Protein AF-A0A835VIY3-F1 (afdb_monomer)

Organism: Vanilla planifolia (NCBI:txid512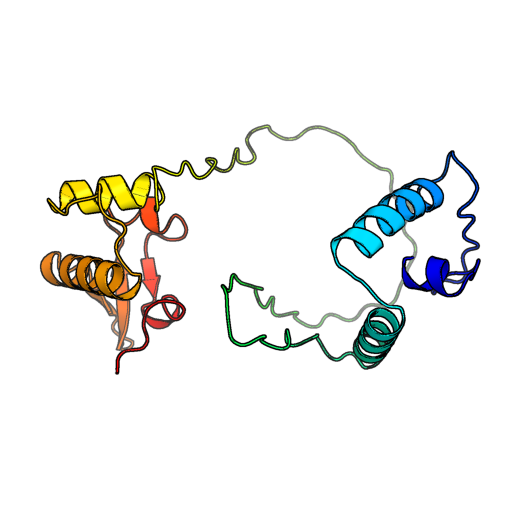39)

Solvent-accessible surface area (backbone atoms only — not comparable to full-atom values): 12562 Å² total; per-residue (Å²): 106,75,68,33,65,77,68,72,49,47,58,55,96,90,66,52,78,51,58,64,80,42,83,93,40,71,48,20,56,49,50,61,51,45,54,56,51,32,65,75,71,66,64,46,72,69,58,53,53,52,52,51,56,37,56,76,67,70,49,76,80,69,76,78,74,65,98,69,86,88,89,82,88,84,81,89,77,88,81,78,91,75,92,79,85,91,78,93,75,96,74,82,88,78,90,72,92,78,77,89,85,81,72,80,70,80,72,86,55,68,55,90,86,41,43,45,45,52,45,54,42,38,50,75,70,73,44,80,77,88,56,84,75,54,71,70,60,54,47,53,54,54,48,52,50,40,58,76,68,60,29,66,44,77,44,99,82,77,46,51,29,38,49,48,49,91,62,47,38,65,60,65,74,75,59,67,64,40,50,50,80,74,42,51,93,78,52,77,84,128

Mean predicted aligned error: 20.1 Å

pLDDT: mean 70.42, std 21.56, range [26.06, 94.12]

InterPro domains:
  IPR003121 SWIB/MDM2 domain [PF02201] (116-182)
  IPR036885 SWIB/MDM2 domain superfamily [G3DSA:1.10.245.10] (99-185)
  IPR036885 SWIB/MDM2 domain superfamily [SSF47592] (104-180)
  IPR045894 At5g08430-like [PTHR46851] (2-176)

Radius of gyration: 24.85 Å; Cα contacts (8 Å, |Δi|>4): 118; chains: 1; bounding box: 60×50×60 Å

Sequence (190 aa):
MAKLIEENADVDSDGDVVDFNDTDTFEFLFKDYWIIVKEKEGLSLAILQSADALLKRGEKFKVLSDPDEHSEDQQEFEETDDECSPKDFKRKYNYTKMAEEKSKSKKRTYIGWASKELIDFLSSLGKDTHVPLAQPDVYEIVKEYIQSKNLLHHDKKKKKHVFCDANLLPIFRRKKRLTFSRCTVCWRNT

Secondary structure (DSSP, 8-state):
-HHHHHTT--B-SSS-B--TT-TTSHHHHHHHHHHHHHHHHT--HHHHHHHHHHHHTT--------SSS-----PPP-PPP-------------------------PPPEETTEEHHHHHHHHHTT---SSPPPHHHHHHHHHHHHHHTT-EEE-TTS-EEEE--TTTHHHH-S-SEEETTT-TTT----

Structure (mmCIF, N/CA/C/O backbone):
data_AF-A0A835VIY3-F1
#
_entry.id   AF-A0A835VIY3-F1
#
loop_
_atom_site.group_PDB
_atom_site.id
_atom_site.type_symbol
_atom_site.label_atom_id
_atom_site.label_alt_id
_atom_site.label_comp_id
_atom_site.label_asym_id
_atom_site.label_entity_id
_atom_site.label_seq_id
_atom_site.pdbx_PDB_ins_code
_atom_site.Cartn_x
_atom_site.Cartn_y
_atom_site.Cartn_z
_atom_site.occupancy
_atom_site.B_iso_or_equiv
_atom_site.auth_seq_id
_atom_site.auth_comp_id
_atom_site.auth_asym_id
_atom_site.auth_atom_id
_atom_site.pdbx_PDB_model_num
ATOM 1 N N . MET A 1 1 ? 23.343 -5.093 -10.206 1.00 85.56 1 MET A N 1
ATOM 2 C CA . MET A 1 1 ? 22.722 -5.245 -11.541 1.00 85.56 1 MET A CA 1
ATOM 3 C C . MET A 1 1 ? 22.341 -3.920 -12.201 1.00 85.56 1 MET A C 1
ATOM 5 O O . MET A 1 1 ? 23.019 -3.559 -13.145 1.00 85.56 1 MET A O 1
ATOM 9 N N . ALA A 1 2 ? 21.349 -3.148 -11.728 1.00 89.69 2 ALA A N 1
ATOM 10 C CA . ALA A 1 2 ? 20.917 -1.911 -12.421 1.00 89.69 2 ALA A CA 1
ATOM 11 C C . ALA A 1 2 ? 22.057 -0.906 -12.681 1.00 89.69 2 ALA A C 1
ATOM 13 O O . ALA A 1 2 ? 22.225 -0.426 -13.795 1.00 89.69 2 ALA A O 1
ATOM 14 N N . LYS A 1 3 ? 22.900 -0.664 -11.672 1.00 88.94 3 LYS A N 1
ATOM 15 C CA . LYS A 1 3 ? 24.097 0.173 -11.809 1.00 88.94 3 LYS A CA 1
ATOM 16 C C . LYS A 1 3 ? 25.089 -0.356 -12.861 1.00 88.94 3 LYS A C 1
ATOM 18 O O . LYS A 1 3 ? 25.635 0.437 -13.611 1.00 88.94 3 LYS A O 1
ATOM 23 N N . LEU A 1 4 ? 25.269 -1.678 -12.945 1.00 89.69 4 LEU A N 1
ATOM 24 C CA . LEU A 1 4 ? 26.168 -2.319 -13.915 1.00 89.69 4 LEU A CA 1
ATOM 25 C C . LEU A 1 4 ? 25.684 -2.094 -15.351 1.00 89.69 4 LEU A C 1
ATOM 27 O O . LEU A 1 4 ? 26.484 -1.779 -16.222 1.00 89.69 4 LEU A O 1
ATOM 31 N N . ILE A 1 5 ? 24.369 -2.175 -15.578 1.00 89.44 5 ILE A N 1
ATOM 32 C CA . ILE A 1 5 ? 23.765 -1.903 -16.890 1.00 89.44 5 ILE A CA 1
ATOM 33 C C . ILE A 1 5 ? 24.014 -0.454 -17.312 1.00 89.44 5 ILE A C 1
ATOM 35 O O . ILE A 1 5 ? 24.381 -0.203 -18.456 1.00 89.44 5 ILE A O 1
ATOM 39 N N . GLU A 1 6 ? 23.822 0.495 -16.396 1.00 87.25 6 GLU A N 1
ATOM 40 C CA . GLU A 1 6 ? 23.990 1.924 -16.683 1.00 87.25 6 GLU A CA 1
ATOM 41 C C . GLU A 1 6 ? 25.452 2.348 -16.861 1.00 87.25 6 GLU A C 1
ATOM 43 O O . GLU A 1 6 ? 25.733 3.277 -17.611 1.00 87.25 6 GLU A O 1
ATOM 48 N N . GLU A 1 7 ? 26.378 1.684 -16.167 1.00 87.19 7 GLU A N 1
ATOM 49 C CA . GLU A 1 7 ? 27.821 1.931 -16.272 1.00 87.19 7 GLU A CA 1
ATOM 50 C C . GLU A 1 7 ? 28.491 1.063 -17.350 1.00 87.19 7 GLU A C 1
ATOM 52 O O . GLU A 1 7 ? 29.704 1.147 -17.528 1.00 87.19 7 GLU A O 1
ATOM 57 N N . ASN A 1 8 ? 27.713 0.245 -18.075 1.00 85.44 8 ASN A N 1
ATOM 58 C CA . ASN A 1 8 ? 28.200 -0.729 -19.054 1.00 85.44 8 ASN A CA 1
ATOM 59 C C . ASN A 1 8 ? 29.309 -1.642 -18.493 1.00 85.44 8 ASN A C 1
ATOM 61 O O . ASN A 1 8 ? 30.244 -2.001 -19.207 1.00 85.44 8 ASN A O 1
ATOM 65 N N . ALA A 1 9 ? 29.195 -2.006 -17.214 1.00 87.06 9 ALA A N 1
ATOM 66 C CA . ALA A 1 9 ? 30.123 -2.885 -16.520 1.00 87.06 9 ALA A CA 1
ATOM 67 C C . ALA A 1 9 ? 29.687 -4.351 -16.645 1.00 87.06 9 ALA A C 1
ATOM 69 O O . ALA A 1 9 ? 28.501 -4.672 -16.553 1.00 87.06 9 ALA A O 1
ATOM 70 N N . ASP A 1 10 ? 30.666 -5.230 -16.816 1.00 87.38 10 ASP A N 1
ATOM 71 C CA . ASP A 1 10 ? 30.527 -6.671 -17.033 1.00 87.38 10 ASP A CA 1
ATOM 72 C C . ASP A 1 10 ? 31.005 -7.504 -15.835 1.00 87.38 10 ASP A C 1
ATOM 74 O O . ASP A 1 10 ? 31.035 -8.725 -15.913 1.00 87.38 10 ASP A O 1
ATOM 78 N N . VAL A 1 11 ? 31.366 -6.866 -14.718 1.00 88.00 11 VAL A N 1
ATOM 79 C CA . VAL A 1 11 ? 31.797 -7.538 -13.484 1.00 88.00 11 VAL A CA 1
ATOM 80 C C . VAL A 1 11 ? 31.023 -6.978 -12.299 1.00 88.00 11 VAL A C 1
ATOM 82 O O . VAL A 1 11 ? 30.904 -5.759 -12.147 1.00 88.00 11 VAL A O 1
ATOM 85 N N . ASP A 1 12 ? 30.481 -7.859 -11.463 1.00 85.38 12 ASP A N 1
ATOM 86 C CA . ASP A 1 12 ? 29.709 -7.467 -10.289 1.00 85.38 12 ASP A CA 1
ATOM 87 C C . ASP A 1 12 ? 30.571 -7.195 -9.036 1.00 85.38 12 ASP A C 1
ATOM 89 O O . ASP A 1 12 ? 31.790 -7.044 -9.096 1.00 85.38 12 ASP A O 1
ATOM 93 N N . SER A 1 13 ? 29.917 -7.030 -7.879 1.00 84.12 13 SER A N 1
ATOM 94 C CA . SER A 1 13 ? 30.608 -6.740 -6.611 1.00 84.12 13 SER A CA 1
ATOM 95 C C . SER A 1 13 ? 31.300 -7.958 -5.996 1.00 84.12 13 SER A C 1
ATOM 97 O O . SER A 1 13 ? 32.199 -7.771 -5.177 1.00 84.12 13 SER A O 1
ATOM 99 N N . ASP A 1 14 ? 30.895 -9.165 -6.391 1.00 84.81 14 ASP A N 1
ATOM 100 C CA . ASP A 1 14 ? 31.466 -10.431 -5.931 1.00 84.81 14 ASP A CA 1
ATOM 101 C C . ASP A 1 14 ? 32.616 -10.894 -6.851 1.00 84.81 14 ASP A C 1
ATOM 103 O O . ASP A 1 14 ? 33.419 -11.749 -6.473 1.00 84.81 14 ASP A O 1
ATOM 107 N N . GLY A 1 15 ? 32.771 -10.241 -8.010 1.00 83.25 15 GLY A N 1
ATOM 108 C CA . GLY A 1 15 ? 33.823 -10.491 -8.994 1.00 83.25 15 GLY A CA 1
ATOM 109 C C . GLY A 1 15 ? 33.391 -11.433 -10.117 1.00 83.25 15 GLY A C 1
ATOM 110 O O . GLY A 1 15 ? 34.236 -11.835 -10.921 1.00 83.25 15 GLY A O 1
ATOM 111 N N . ASP A 1 16 ? 32.104 -11.771 -10.181 1.00 85.69 16 ASP A N 1
ATOM 112 C CA . ASP A 1 16 ? 31.545 -12.631 -11.212 1.00 85.69 16 ASP A CA 1
ATOM 113 C C . ASP A 1 16 ? 31.305 -11.835 -12.502 1.00 85.69 16 ASP A C 1
ATOM 115 O O . ASP A 1 16 ? 30.880 -10.674 -12.487 1.00 85.69 16 ASP A O 1
ATOM 119 N N . VAL A 1 17 ? 31.614 -12.467 -13.641 1.00 88.12 17 VAL A N 1
ATOM 120 C CA . VAL A 1 17 ? 31.401 -11.880 -14.969 1.00 88.12 17 VAL A CA 1
ATOM 121 C C . VAL A 1 17 ? 29.933 -12.022 -15.345 1.00 88.12 17 VAL A C 1
ATOM 123 O O . VAL A 1 17 ? 29.374 -13.118 -15.348 1.00 88.12 17 VAL A O 1
ATOM 126 N N . VAL A 1 18 ? 29.330 -10.899 -15.698 1.00 88.69 18 VAL A N 1
ATOM 127 C CA . VAL A 1 18 ? 27.914 -10.734 -15.983 1.00 88.69 18 VAL A CA 1
ATOM 128 C C . VAL A 1 18 ? 27.742 -10.405 -17.465 1.00 88.69 18 VAL A C 1
ATOM 130 O O . VAL A 1 18 ? 28.191 -9.357 -17.929 1.00 88.69 18 VAL A O 1
ATOM 133 N N . ASP A 1 19 ? 27.053 -11.275 -18.209 1.00 88.88 19 ASP A N 1
ATOM 134 C CA . ASP A 1 19 ? 26.693 -11.028 -19.611 1.00 88.88 19 ASP A CA 1
ATOM 135 C C . ASP A 1 19 ? 25.205 -10.682 -19.748 1.00 88.88 19 ASP A C 1
ATOM 137 O O . ASP A 1 19 ? 24.319 -11.519 -19.601 1.00 88.88 19 ASP A O 1
ATOM 141 N N . PHE A 1 20 ? 24.926 -9.421 -20.076 1.00 89.44 20 PHE A N 1
ATOM 142 C CA . PHE A 1 20 ? 23.569 -8.923 -20.295 1.00 89.44 20 PHE A CA 1
ATOM 143 C C . PHE A 1 20 ? 23.034 -9.141 -21.723 1.00 89.44 20 PHE A C 1
ATOM 145 O O . PHE A 1 20 ? 21.973 -8.606 -22.061 1.00 89.44 20 PHE A O 1
ATOM 152 N N . ASN A 1 21 ? 23.774 -9.814 -22.602 1.00 88.62 21 ASN A N 1
ATOM 153 C CA . ASN A 1 21 ? 23.339 -10.127 -23.966 1.00 88.62 21 ASN A CA 1
ATOM 154 C C . ASN A 1 21 ? 23.012 -11.612 -24.161 1.00 88.62 21 ASN A C 1
ATOM 156 O O . ASN A 1 21 ? 22.452 -11.962 -25.200 1.00 88.62 21 ASN A O 1
ATOM 160 N N . ASP A 1 22 ? 23.328 -12.460 -23.183 1.00 91.31 22 ASP A N 1
ATOM 161 C CA . ASP A 1 22 ? 22.989 -13.878 -23.212 1.00 91.31 22 ASP A CA 1
ATOM 162 C C . ASP A 1 22 ? 21.515 -14.093 -22.843 1.00 91.31 22 ASP A C 1
ATOM 164 O O . ASP A 1 22 ? 21.098 -13.908 -21.699 1.00 91.31 22 ASP A O 1
ATOM 168 N N . THR A 1 23 ? 20.710 -14.474 -23.834 1.00 90.19 23 THR A N 1
ATOM 169 C CA . THR A 1 23 ? 19.253 -14.610 -23.709 1.00 90.19 23 THR A CA 1
ATOM 170 C C . THR A 1 23 ? 18.811 -15.726 -22.770 1.00 90.19 23 THR A C 1
ATOM 172 O O . THR A 1 23 ? 17.661 -15.714 -22.328 1.00 90.19 23 THR A O 1
ATOM 175 N N . ASP A 1 24 ? 19.697 -16.675 -22.468 1.00 88.31 24 ASP A N 1
ATOM 176 C CA . ASP A 1 24 ? 19.388 -17.809 -21.597 1.00 88.31 24 ASP A CA 1
ATOM 177 C C . ASP A 1 24 ? 19.688 -17.514 -20.114 1.00 88.31 24 ASP A C 1
ATOM 179 O O . ASP A 1 24 ? 19.407 -18.347 -19.245 1.00 88.31 24 ASP A O 1
ATOM 183 N N . THR A 1 25 ? 20.195 -16.316 -19.802 1.00 90.25 25 THR A N 1
ATOM 184 C CA . THR A 1 25 ? 20.650 -15.941 -18.457 1.00 90.25 25 THR A CA 1
ATOM 185 C C . THR A 1 25 ? 19.713 -14.930 -17.789 1.00 90.25 25 THR A C 1
ATOM 187 O O . THR A 1 25 ? 18.955 -14.185 -18.421 1.00 90.25 25 THR A O 1
ATOM 190 N N . PHE A 1 26 ? 19.728 -14.908 -16.456 1.00 89.69 26 PHE A N 1
ATOM 191 C CA . PHE A 1 26 ? 18.863 -14.043 -15.649 1.00 89.69 26 PHE A CA 1
ATOM 192 C C . PHE A 1 26 ? 19.158 -12.549 -15.873 1.00 89.69 26 PHE A C 1
ATOM 194 O O . PHE A 1 26 ? 18.276 -11.699 -15.790 1.00 89.69 26 PHE A O 1
ATOM 201 N N . GLU A 1 27 ? 20.403 -12.246 -16.194 1.00 91.94 27 GLU A N 1
ATOM 202 C CA . GLU A 1 27 ? 20.999 -10.955 -16.481 1.00 91.94 27 GLU A CA 1
ATOM 203 C C . GLU A 1 27 ? 20.272 -10.269 -17.637 1.00 91.94 27 GLU A C 1
ATOM 205 O O . GLU A 1 27 ? 19.869 -9.109 -17.518 1.00 91.94 27 GLU A O 1
ATOM 210 N N . PHE A 1 28 ? 20.031 -11.003 -18.725 1.00 91.81 28 PHE A N 1
ATOM 211 C CA . PHE A 1 28 ? 19.286 -10.511 -19.879 1.00 91.81 28 PHE A CA 1
ATOM 212 C C . PHE A 1 28 ? 17.838 -10.167 -19.513 1.00 91.81 28 PHE A C 1
ATOM 214 O O . PHE A 1 28 ? 17.377 -9.059 -19.793 1.00 91.81 28 PHE A O 1
ATOM 221 N N . LEU A 1 29 ? 17.146 -11.052 -18.784 1.00 92.31 29 LEU A N 1
ATOM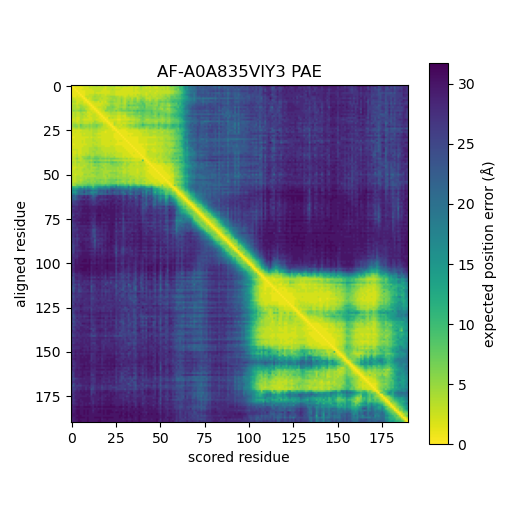 222 C CA . LEU A 1 29 ? 15.788 -10.781 -18.291 1.00 92.31 29 LEU A CA 1
ATOM 223 C C . LEU A 1 29 ? 15.748 -9.554 -17.373 1.00 92.31 29 LEU A C 1
ATOM 225 O O . LEU A 1 29 ? 14.825 -8.739 -17.444 1.00 92.31 29 LEU A O 1
ATOM 229 N N . PHE A 1 30 ? 16.754 -9.407 -16.509 1.00 94.06 30 PHE A N 1
ATOM 230 C CA . PHE A 1 30 ? 16.875 -8.252 -15.633 1.00 94.06 30 PHE A CA 1
ATOM 231 C C . PHE A 1 30 ? 17.088 -6.964 -16.436 1.00 94.06 30 PHE A C 1
ATOM 233 O O . PHE A 1 30 ? 16.492 -5.942 -16.096 1.00 94.06 30 PHE A O 1
ATOM 240 N N . LYS A 1 31 ? 17.891 -6.995 -17.506 1.00 92.62 31 LYS A N 1
ATOM 241 C CA . LYS A 1 31 ? 18.114 -5.844 -18.391 1.00 92.62 31 LYS A CA 1
ATOM 242 C C . LYS A 1 31 ? 16.840 -5.405 -19.105 1.00 92.62 31 LYS A C 1
ATOM 244 O O . LYS A 1 31 ? 16.523 -4.217 -19.058 1.00 92.62 31 LYS A O 1
ATOM 249 N N . ASP A 1 32 ? 16.087 -6.336 -19.682 1.00 92.00 32 ASP A N 1
ATOM 250 C CA . ASP A 1 32 ? 14.809 -6.027 -20.337 1.00 92.00 32 ASP A CA 1
ATOM 251 C C . ASP A 1 32 ? 13.802 -5.421 -19.350 1.00 92.00 32 ASP A C 1
ATOM 253 O O . ASP A 1 32 ? 13.165 -4.403 -19.630 1.00 92.00 32 ASP A O 1
ATOM 257 N N . TYR A 1 33 ? 13.705 -5.998 -18.149 1.00 94.12 33 TYR A N 1
ATOM 258 C CA . TYR A 1 33 ? 12.857 -5.461 -17.086 1.00 94.12 33 TYR A CA 1
ATOM 259 C C . TYR A 1 33 ? 13.308 -4.066 -16.626 1.00 94.12 33 TYR A C 1
ATOM 261 O O . TYR A 1 33 ? 12.481 -3.171 -16.435 1.00 94.12 33 TYR A O 1
ATOM 269 N N . TRP A 1 34 ? 14.617 -3.865 -16.459 1.00 93.38 34 TRP A N 1
ATOM 270 C CA . TRP A 1 34 ? 15.193 -2.605 -15.999 1.00 93.38 34 TRP A CA 1
ATOM 271 C C . TRP A 1 34 ? 14.880 -1.447 -16.949 1.00 93.38 34 TRP A C 1
ATOM 273 O O . TRP A 1 34 ? 14.516 -0.375 -16.471 1.00 93.38 34 TRP A O 1
ATOM 283 N N . ILE A 1 35 ? 14.940 -1.660 -18.268 1.00 90.75 35 ILE A N 1
ATOM 284 C CA . ILE A 1 35 ? 14.604 -0.633 -19.271 1.00 90.75 35 ILE A CA 1
ATOM 285 C C . ILE A 1 35 ? 13.173 -0.115 -19.062 1.00 90.75 35 ILE A C 1
ATOM 287 O O . ILE A 1 35 ? 12.956 1.096 -19.003 1.00 90.75 35 ILE A O 1
ATOM 291 N N . ILE A 1 36 ? 12.216 -1.028 -18.869 1.00 92.19 36 ILE A N 1
ATOM 292 C CA . ILE A 1 36 ? 10.799 -0.693 -18.667 1.00 92.19 36 ILE A CA 1
ATOM 293 C C . ILE A 1 36 ? 10.605 0.102 -17.372 1.00 92.19 36 ILE A C 1
ATOM 295 O O . ILE A 1 36 ? 9.919 1.124 -17.354 1.00 92.19 36 ILE A O 1
ATOM 299 N N . VAL A 1 37 ? 11.199 -0.362 -16.269 1.00 92.06 37 VAL A N 1
ATOM 300 C CA . VAL A 1 37 ? 11.071 0.308 -14.966 1.00 92.06 37 VAL A CA 1
ATOM 301 C C . VAL A 1 37 ? 11.738 1.677 -14.983 1.00 92.06 37 VAL A C 1
ATOM 303 O O . VAL A 1 37 ? 11.176 2.637 -14.462 1.00 92.06 37 VAL A O 1
ATOM 306 N N . LYS A 1 38 ? 12.915 1.783 -15.601 1.00 90.56 38 LYS A N 1
ATOM 307 C CA . LYS A 1 38 ? 13.663 3.033 -15.703 1.00 90.56 38 LYS A CA 1
ATOM 308 C C . LYS A 1 38 ? 12.863 4.105 -16.433 1.00 90.56 38 LYS A C 1
ATOM 310 O O . LYS A 1 38 ? 12.799 5.232 -15.948 1.00 90.56 38 LYS A O 1
ATOM 315 N N . GLU A 1 39 ? 12.251 3.753 -17.563 1.00 89.62 39 GLU A N 1
ATOM 316 C CA . GLU A 1 39 ? 11.402 4.669 -18.327 1.00 89.62 39 GLU A CA 1
ATOM 317 C C . GLU A 1 39 ? 10.154 5.063 -17.531 1.00 89.62 39 GLU A C 1
ATOM 319 O O . GLU A 1 39 ? 9.846 6.247 -17.404 1.00 89.62 39 GLU A O 1
ATOM 324 N N . LYS A 1 40 ? 9.467 4.080 -16.941 1.00 91.94 40 LYS A N 1
ATOM 325 C CA . LYS A 1 40 ? 8.211 4.302 -16.220 1.00 91.94 40 LYS A CA 1
ATOM 326 C C . LYS A 1 40 ? 8.375 5.182 -14.979 1.00 91.94 40 LYS A C 1
ATOM 328 O O . LYS A 1 40 ? 7.539 6.044 -14.730 1.00 91.94 40 LYS A O 1
ATOM 333 N N . GLU A 1 41 ? 9.418 4.938 -14.195 1.00 88.69 41 GLU A N 1
ATOM 334 C CA . GLU A 1 41 ? 9.643 5.609 -12.910 1.00 88.69 41 GLU A CA 1
ATOM 335 C C . GLU A 1 41 ? 10.596 6.815 -13.043 1.00 88.69 41 GLU A C 1
ATOM 337 O O . GLU A 1 41 ? 10.929 7.460 -12.051 1.00 88.69 41 GLU A O 1
ATOM 342 N N . GLY A 1 42 ? 11.064 7.131 -14.259 1.00 87.69 42 GLY A N 1
ATOM 343 C CA . GLY A 1 42 ? 11.958 8.264 -14.511 1.00 87.69 42 GLY A CA 1
ATOM 344 C C . GLY A 1 42 ? 13.306 8.153 -13.791 1.00 87.69 42 GLY A C 1
ATOM 345 O O . GLY A 1 42 ? 13.864 9.159 -13.344 1.00 87.69 42 GLY A O 1
ATOM 346 N N . LEU A 1 43 ? 13.836 6.934 -13.641 1.00 87.81 43 LEU A N 1
ATOM 347 C CA . LEU A 1 43 ? 15.071 6.702 -12.892 1.00 87.81 43 LEU A CA 1
ATOM 348 C C . LEU A 1 43 ? 16.276 7.238 -13.671 1.00 87.81 43 LEU A C 1
ATOM 350 O O . LEU A 1 43 ? 16.546 6.837 -14.804 1.00 87.81 43 LEU A O 1
ATOM 354 N N . SER A 1 44 ? 17.034 8.132 -13.036 1.00 87.06 44 SER A N 1
ATOM 355 C CA . SER A 1 44 ? 18.272 8.684 -13.591 1.00 87.06 44 SER A CA 1
ATOM 356 C C . SER A 1 44 ? 19.509 8.049 -12.956 1.00 87.06 44 SER A C 1
ATOM 358 O O . SER A 1 44 ? 19.484 7.597 -11.808 1.00 87.06 44 SER A O 1
ATOM 360 N N . LEU A 1 45 ? 20.628 8.075 -13.686 1.00 84.19 45 LEU A N 1
ATOM 361 C CA . LEU A 1 45 ? 21.927 7.612 -13.188 1.00 84.19 45 LEU A CA 1
ATOM 362 C C . LEU A 1 45 ? 22.318 8.304 -11.867 1.00 84.19 45 LEU A C 1
ATOM 364 O O . LEU A 1 45 ? 22.864 7.664 -10.974 1.00 84.19 45 LEU A O 1
ATOM 368 N N . ALA A 1 46 ? 21.977 9.586 -11.702 1.00 85.44 46 ALA A N 1
ATOM 369 C CA . ALA A 1 46 ? 22.256 10.340 -10.479 1.00 85.44 46 ALA A CA 1
ATOM 370 C C . ALA A 1 46 ? 21.531 9.763 -9.246 1.00 85.44 46 ALA A C 1
ATOM 372 O O . ALA A 1 46 ? 22.097 9.696 -8.151 1.00 85.44 46 ALA A O 1
ATOM 373 N N . ILE A 1 47 ? 20.291 9.295 -9.422 1.00 86.81 47 ILE A N 1
ATOM 374 C CA . ILE A 1 47 ? 19.520 8.641 -8.355 1.00 86.81 47 ILE A CA 1
ATOM 375 C C . ILE A 1 47 ? 20.172 7.304 -7.983 1.00 86.81 47 ILE A C 1
ATOM 377 O O . ILE A 1 47 ? 20.345 7.007 -6.804 1.00 86.81 47 ILE A O 1
ATOM 381 N N . LEU A 1 48 ? 20.621 6.529 -8.972 1.00 86.94 48 LEU A N 1
ATOM 382 C CA . LEU A 1 48 ? 21.323 5.270 -8.716 1.00 86.94 48 LEU A CA 1
ATOM 383 C C . LEU A 1 48 ? 22.657 5.473 -7.993 1.00 86.94 48 LEU A C 1
ATOM 385 O O . LEU A 1 48 ? 22.959 4.751 -7.046 1.00 86.94 48 LEU A O 1
ATOM 389 N N . GLN A 1 49 ? 23.445 6.464 -8.411 1.00 86.69 49 GLN A N 1
ATOM 390 C CA . GLN A 1 49 ? 24.735 6.775 -7.795 1.00 86.69 49 GLN A CA 1
ATOM 391 C C . GLN A 1 49 ? 24.577 7.262 -6.352 1.00 86.69 49 GLN A C 1
ATOM 393 O O . GLN A 1 49 ? 25.344 6.852 -5.480 1.00 86.69 49 GLN A O 1
ATOM 398 N N . SER A 1 50 ? 23.572 8.101 -6.079 1.00 86.00 50 SER A N 1
ATOM 399 C CA . SER A 1 50 ? 23.284 8.547 -4.712 1.00 86.00 50 SER A CA 1
ATOM 400 C C . SER A 1 50 ? 22.833 7.388 -3.817 1.00 86.00 50 SER A C 1
ATOM 402 O O . SER A 1 50 ? 23.354 7.245 -2.711 1.00 86.00 50 SER A O 1
ATOM 404 N N . ALA A 1 51 ? 21.955 6.508 -4.304 1.00 86.56 51 ALA A N 1
ATOM 405 C CA . ALA A 1 51 ? 21.538 5.316 -3.570 1.00 86.56 51 ALA A CA 1
ATOM 406 C C . ALA A 1 51 ? 22.711 4.352 -3.291 1.00 86.56 51 ALA A C 1
ATOM 408 O O . ALA A 1 51 ? 22.864 3.897 -2.159 1.00 86.56 51 ALA A O 1
ATOM 409 N N . ASP A 1 52 ? 23.583 4.091 -4.274 1.00 84.69 52 ASP A N 1
ATOM 410 C CA . ASP A 1 52 ? 24.779 3.243 -4.107 1.00 84.69 52 ASP A CA 1
ATOM 411 C C . ASP A 1 52 ? 25.760 3.820 -3.074 1.00 84.69 52 ASP A C 1
ATOM 413 O O . ASP A 1 52 ? 26.298 3.094 -2.236 1.00 84.69 52 ASP A O 1
ATOM 417 N N . ALA A 1 53 ? 25.960 5.142 -3.086 1.00 87.00 53 ALA A N 1
ATOM 418 C CA . ALA A 1 53 ? 26.806 5.824 -2.111 1.00 87.00 53 ALA A CA 1
ATOM 419 C C . ALA A 1 53 ? 26.254 5.722 -0.677 1.00 87.00 53 ALA A C 1
ATOM 421 O O . ALA A 1 53 ? 27.036 5.587 0.268 1.00 87.00 53 ALA A O 1
ATOM 422 N N . LEU A 1 54 ? 24.928 5.762 -0.509 1.00 85.50 54 LEU A N 1
ATOM 423 C CA . LEU A 1 54 ? 24.271 5.568 0.788 1.00 85.50 54 LEU A CA 1
ATOM 424 C C . LEU A 1 54 ? 24.387 4.117 1.269 1.00 85.50 54 LEU A C 1
ATOM 426 O O . LEU A 1 54 ? 24.747 3.885 2.424 1.00 85.50 54 LEU A O 1
ATOM 430 N N . LEU A 1 55 ? 24.173 3.144 0.377 1.00 81.81 55 LEU A N 1
ATOM 431 C CA . LEU A 1 55 ? 24.317 1.720 0.692 1.00 81.81 55 LEU A CA 1
ATOM 432 C C . LEU A 1 55 ? 25.738 1.382 1.159 1.00 81.81 55 LEU A C 1
ATOM 434 O O . LEU A 1 55 ? 25.911 0.734 2.189 1.00 81.81 55 LEU A O 1
ATOM 438 N N . LYS A 1 56 ? 26.761 1.892 0.465 1.00 83.31 56 LYS A N 1
ATOM 439 C CA . LYS A 1 56 ? 28.173 1.700 0.845 1.00 83.31 56 LYS A CA 1
ATOM 440 C C . LYS A 1 56 ? 28.539 2.328 2.186 1.00 83.31 56 LYS A C 1
ATOM 442 O O . LYS A 1 56 ? 29.480 1.881 2.833 1.00 83.31 56 LYS A O 1
ATOM 447 N N . ARG A 1 57 ? 27.808 3.358 2.613 1.00 80.62 57 ARG A N 1
ATOM 448 C CA . ARG A 1 57 ? 28.012 4.025 3.904 1.00 80.62 57 ARG A CA 1
ATOM 449 C C . ARG A 1 57 ? 27.406 3.244 5.076 1.00 80.62 57 ARG A C 1
ATOM 451 O O . ARG A 1 57 ? 27.627 3.619 6.222 1.00 80.62 57 ARG A O 1
ATOM 458 N N . GLY A 1 58 ? 26.641 2.181 4.809 1.00 70.12 58 GLY A N 1
ATOM 459 C CA . GLY A 1 58 ? 25.896 1.453 5.838 1.00 70.12 58 GLY A CA 1
ATOM 460 C C . GLY A 1 58 ? 24.744 2.269 6.433 1.00 70.12 58 GLY A C 1
ATOM 461 O O . GLY A 1 58 ? 24.152 1.877 7.440 1.00 70.12 58 GLY A O 1
ATOM 462 N N . GLU A 1 59 ? 24.403 3.407 5.822 1.00 64.75 59 GLU A N 1
ATOM 463 C CA . GLU A 1 59 ? 23.234 4.179 6.210 1.00 64.75 59 GLU A CA 1
ATOM 464 C C . GLU A 1 59 ? 21.999 3.455 5.678 1.00 64.75 59 GLU A C 1
ATOM 466 O O . GLU A 1 59 ? 21.739 3.412 4.476 1.00 64.75 59 GLU A O 1
ATOM 471 N N . LYS A 1 60 ? 21.207 2.876 6.588 1.00 64.69 60 LYS A N 1
ATOM 472 C CA . LYS A 1 60 ? 19.845 2.453 6.254 1.00 64.69 60 LYS A CA 1
ATOM 473 C C . LYS A 1 60 ? 19.134 3.687 5.711 1.00 64.69 60 LYS A C 1
ATOM 475 O O . LYS A 1 60 ? 19.015 4.674 6.438 1.00 64.69 60 LYS A O 1
ATOM 480 N N . PHE A 1 61 ? 18.697 3.633 4.452 1.00 51.22 61 PHE A N 1
ATOM 481 C CA . PHE A 1 61 ? 17.929 4.698 3.816 1.00 51.22 61 PHE A CA 1
ATOM 482 C C . PHE A 1 61 ? 16.710 4.980 4.703 1.00 51.22 61 PHE A C 1
ATOM 484 O O . PHE A 1 61 ? 15.716 4.255 4.673 1.00 51.22 61 PHE A O 1
ATOM 491 N N . LYS A 1 62 ? 16.795 6.007 5.558 1.00 54.72 62 LYS A N 1
ATOM 492 C CA . LYS A 1 62 ? 15.605 6.633 6.117 1.00 54.72 62 LYS A CA 1
ATOM 493 C C . LYS A 1 62 ? 14.947 7.224 4.896 1.00 54.72 62 LYS A C 1
ATOM 495 O O . LYS A 1 62 ? 15.452 8.220 4.392 1.00 54.72 62 LYS A O 1
ATOM 500 N N . VAL A 1 63 ? 13.927 6.531 4.389 1.00 46.66 63 VAL A N 1
ATOM 501 C CA . VAL A 1 63 ? 13.024 7.012 3.345 1.00 46.66 63 VAL A CA 1
ATOM 502 C C . VAL A 1 63 ? 12.904 8.515 3.535 1.00 46.66 63 VAL A C 1
ATOM 504 O O . VAL A 1 63 ? 12.384 8.963 4.559 1.00 46.66 63 VAL A O 1
ATOM 507 N N . LEU A 1 64 ? 13.523 9.277 2.631 1.00 42.72 64 LEU A N 1
ATOM 508 C CA . LEU A 1 64 ? 13.331 10.712 2.566 1.00 42.72 64 LEU A CA 1
ATOM 509 C C . LEU A 1 64 ? 11.835 10.863 2.336 1.00 42.72 64 LEU A C 1
ATOM 511 O O . LEU A 1 64 ? 11.338 10.520 1.268 1.00 42.72 64 LEU A O 1
ATOM 515 N N . SER A 1 65 ? 11.122 11.232 3.398 1.00 40.41 65 SER A N 1
ATOM 516 C CA . SER A 1 65 ? 9.720 11.593 3.328 1.00 40.41 65 SER A CA 1
ATOM 517 C C . SER A 1 65 ? 9.601 12.717 2.313 1.00 40.41 65 SER A C 1
ATOM 519 O O . SER A 1 65 ? 9.959 13.857 2.606 1.00 40.41 65 SER A O 1
ATOM 521 N N . ASP A 1 66 ? 9.100 12.384 1.132 1.00 35.47 66 ASP A N 1
ATOM 522 C CA . ASP A 1 66 ? 8.273 13.324 0.396 1.00 35.47 66 ASP A CA 1
ATOM 523 C C . ASP A 1 66 ? 7.099 13.674 1.330 1.00 35.47 66 ASP A C 1
ATOM 525 O O . ASP A 1 66 ? 6.557 12.766 1.980 1.00 35.47 66 ASP A O 1
ATOM 529 N N . PRO A 1 67 ? 6.750 14.955 1.533 1.00 48.66 67 PRO A N 1
ATOM 530 C CA . PRO A 1 67 ? 5.639 15.317 2.389 1.00 48.66 67 PRO A CA 1
ATOM 531 C C . PRO A 1 67 ? 4.323 15.095 1.639 1.00 48.66 67 PRO A C 1
ATOM 533 O O . PRO A 1 67 ? 3.611 16.054 1.393 1.00 48.66 67 PRO A O 1
ATOM 536 N N . ASP A 1 68 ? 4.020 13.850 1.269 1.00 44.53 68 ASP A N 1
ATOM 537 C CA . ASP A 1 68 ? 2.658 13.319 1.213 1.00 44.53 68 ASP A CA 1
ATOM 538 C C . ASP A 1 68 ? 2.644 11.826 0.834 1.00 44.53 68 ASP A C 1
ATOM 540 O O . ASP A 1 68 ? 3.501 11.341 0.105 1.00 44.53 68 ASP A O 1
ATOM 544 N N . GLU A 1 69 ? 1.625 11.121 1.331 1.00 42.69 69 GLU A N 1
ATOM 545 C CA . GLU A 1 69 ? 1.193 9.763 0.941 1.00 42.69 69 GLU A CA 1
ATOM 546 C C . GLU A 1 69 ? 1.917 8.535 1.567 1.00 42.69 69 GLU A C 1
ATOM 548 O O . GLU A 1 69 ? 2.834 7.915 1.038 1.00 42.69 69 GLU A O 1
ATOM 553 N N . HIS A 1 70 ? 1.328 8.110 2.694 1.00 32.69 70 HIS A N 1
ATOM 554 C CA . HIS A 1 70 ? 1.024 6.725 3.095 1.00 32.69 70 HIS A CA 1
ATOM 555 C C . HIS A 1 70 ? 2.160 5.736 3.464 1.00 32.69 70 HIS A C 1
ATOM 557 O O . HIS A 1 70 ? 2.799 5.083 2.646 1.00 32.69 70 HIS A O 1
ATOM 563 N N . SER A 1 71 ? 2.289 5.494 4.773 1.00 37.00 71 SER A N 1
ATOM 564 C CA . SER A 1 71 ? 3.199 4.529 5.405 1.00 37.00 71 SER A CA 1
ATOM 565 C C . SER A 1 71 ? 2.575 3.137 5.609 1.00 37.00 71 SER A C 1
ATOM 567 O O . SER A 1 71 ? 1.435 3.039 6.060 1.00 37.00 71 SER A O 1
ATOM 569 N N . GLU A 1 72 ? 3.351 2.064 5.384 1.00 38.44 72 GLU A N 1
ATOM 570 C CA . GLU A 1 72 ? 3.274 0.807 6.155 1.00 38.44 72 GLU A CA 1
ATOM 571 C C . GLU A 1 72 ? 4.678 0.173 6.352 1.00 38.44 72 GLU A C 1
ATOM 573 O O . GLU A 1 72 ? 5.312 -0.295 5.414 1.00 38.44 72 GLU A O 1
ATOM 578 N N . ASP A 1 73 ? 5.106 0.170 7.623 1.00 36.56 73 ASP A N 1
ATOM 579 C CA . ASP A 1 73 ? 5.812 -0.871 8.393 1.00 36.56 73 ASP A CA 1
ATOM 580 C C . ASP A 1 73 ? 7.065 -1.591 7.822 1.00 36.56 73 ASP A C 1
ATOM 582 O O . ASP A 1 73 ? 6.961 -2.552 7.062 1.00 36.56 73 ASP A O 1
ATOM 586 N N . GLN A 1 74 ? 8.243 -1.303 8.405 1.00 37.53 74 GLN A N 1
ATOM 587 C CA . GLN A 1 74 ? 9.329 -2.287 8.565 1.00 37.53 74 GLN A CA 1
ATOM 588 C C . GLN A 1 74 ? 9.567 -2.585 10.052 1.00 37.53 74 GLN A C 1
ATOM 590 O O . GLN A 1 74 ? 9.697 -1.687 10.883 1.00 37.53 74 GLN A O 1
ATOM 595 N N . GLN A 1 75 ? 9.563 -3.879 10.374 1.00 38.41 75 GLN A N 1
ATOM 596 C CA . GLN A 1 75 ? 9.803 -4.450 11.696 1.00 38.41 75 GLN A CA 1
ATOM 597 C C . GLN A 1 75 ? 11.304 -4.460 12.008 1.00 38.41 75 GLN A C 1
ATOM 599 O O . GLN A 1 75 ? 12.089 -5.000 11.235 1.00 38.41 75 GLN A O 1
ATOM 604 N N . GLU A 1 76 ? 11.677 -3.929 13.172 1.00 30.48 76 GLU A N 1
ATOM 605 C CA . GLU A 1 76 ? 12.924 -4.271 13.861 1.00 30.48 76 GLU A CA 1
ATOM 606 C C . GLU A 1 76 ? 12.870 -5.737 14.307 1.00 30.48 76 GLU A C 1
ATOM 608 O O . GLU A 1 76 ? 11.965 -6.149 15.040 1.00 30.48 76 GLU A O 1
ATOM 613 N N . PHE A 1 77 ? 13.848 -6.515 13.856 1.00 29.92 77 PHE A N 1
ATOM 614 C CA . PHE A 1 77 ? 14.256 -7.769 14.469 1.00 29.92 77 PHE A CA 1
ATOM 615 C C . PHE A 1 77 ? 15.542 -7.470 15.245 1.00 29.92 77 PHE A C 1
ATOM 617 O O . PHE A 1 77 ? 16.512 -6.989 14.662 1.00 29.92 77 PHE A O 1
ATOM 624 N N . GLU A 1 78 ? 15.504 -7.674 16.561 1.00 33.56 78 GLU A N 1
ATOM 625 C CA . GLU A 1 78 ? 16.680 -7.617 17.429 1.00 33.56 78 GLU A CA 1
ATOM 626 C C . GLU A 1 78 ? 17.559 -8.837 17.133 1.00 33.56 78 GLU A C 1
ATOM 628 O O . GLU A 1 78 ? 17.157 -9.981 17.351 1.00 33.56 78 GLU A O 1
ATOM 633 N N . GLU A 1 79 ? 18.751 -8.578 16.607 1.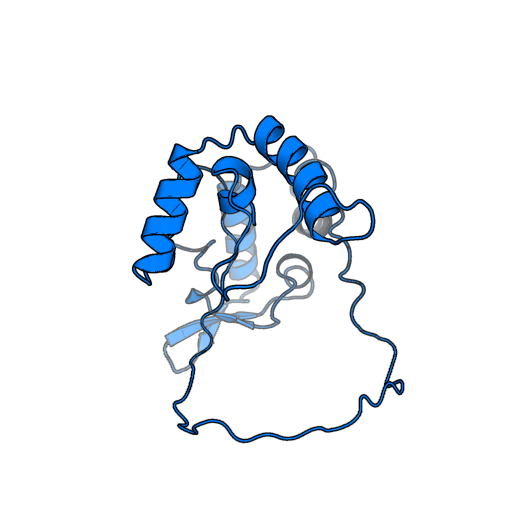00 32.53 79 GLU A N 1
ATOM 634 C CA . GLU A 1 79 ? 19.801 -9.561 16.372 1.00 32.53 79 GLU A CA 1
ATOM 635 C C . GLU A 1 79 ? 20.580 -9.730 17.683 1.00 32.53 79 GLU A C 1
ATOM 637 O O . GLU A 1 79 ? 21.103 -8.767 18.243 1.00 32.53 79 GLU A O 1
ATOM 642 N N . THR A 1 80 ? 20.565 -10.943 18.234 1.00 32.75 80 THR A N 1
ATOM 643 C CA . THR A 1 80 ? 21.415 -11.310 19.373 1.00 32.75 80 THR A CA 1
ATOM 644 C C 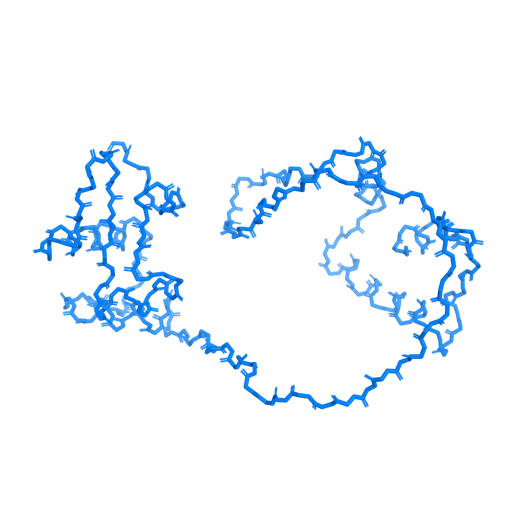. THR A 1 80 ? 22.716 -11.868 18.807 1.00 32.75 80 THR A C 1
ATOM 646 O O . THR A 1 80 ? 22.661 -12.763 17.966 1.00 32.75 80 THR A O 1
ATOM 649 N N . ASP A 1 81 ? 23.845 -11.319 19.261 1.00 40.09 81 ASP A N 1
ATOM 650 C CA . ASP A 1 81 ? 25.213 -11.744 18.941 1.00 40.09 81 ASP A CA 1
ATOM 651 C C . ASP A 1 81 ? 25.407 -13.259 19.104 1.00 40.09 81 ASP A C 1
ATOM 653 O O . ASP A 1 81 ? 25.175 -13.798 20.189 1.00 40.09 81 ASP A O 1
ATOM 657 N N . ASP A 1 82 ? 25.920 -13.913 18.061 1.00 31.17 82 ASP A N 1
ATOM 658 C CA . ASP A 1 82 ? 26.724 -15.129 18.202 1.00 31.17 82 ASP A CA 1
ATOM 659 C C . ASP A 1 82 ? 27.773 -15.175 17.076 1.00 31.17 82 ASP A C 1
ATOM 661 O O . ASP A 1 82 ? 27.454 -15.266 15.888 1.00 31.17 82 ASP A O 1
ATOM 665 N N . GLU A 1 83 ? 29.046 -15.054 17.455 1.00 34.47 83 GLU A N 1
ATOM 666 C CA . GLU A 1 83 ? 30.194 -15.275 16.576 1.00 34.47 83 GLU A CA 1
ATOM 667 C C . GLU A 1 83 ? 30.228 -16.736 16.099 1.00 34.47 83 GLU A C 1
ATOM 669 O O . GLU A 1 83 ? 30.310 -17.647 16.921 1.00 34.47 83 GLU A O 1
ATOM 674 N N . CYS A 1 84 ? 30.376 -16.986 14.793 1.00 26.06 84 CYS A N 1
ATOM 675 C CA . CYS A 1 84 ? 31.317 -18.027 14.363 1.00 26.06 84 CYS A CA 1
ATOM 676 C C . CYS A 1 84 ? 31.738 -17.898 12.894 1.00 26.06 84 CYS A C 1
ATOM 678 O O . CYS A 1 84 ? 30.921 -17.810 11.982 1.00 26.06 84 CYS A O 1
ATOM 680 N N . SER A 1 85 ? 33.053 -17.950 12.691 1.00 32.53 85 SER A N 1
ATOM 681 C CA . SER A 1 85 ? 33.749 -17.968 11.403 1.00 32.53 85 SER A CA 1
ATOM 682 C C . SER A 1 85 ? 33.483 -19.256 10.577 1.00 32.53 85 SER A C 1
ATOM 684 O O . SER A 1 85 ? 33.078 -20.278 11.138 1.00 32.53 85 SER A O 1
ATOM 686 N N . PRO A 1 86 ? 33.752 -19.250 9.252 1.00 40.16 86 PRO A N 1
ATOM 687 C CA . PRO A 1 86 ? 33.215 -20.202 8.268 1.00 40.16 86 PRO A CA 1
ATOM 688 C C . PRO A 1 86 ? 33.868 -21.590 8.284 1.00 40.16 86 PRO A C 1
ATOM 690 O O . PRO A 1 86 ? 35.095 -21.696 8.299 1.00 40.16 86 PRO A O 1
ATOM 693 N N . LYS A 1 87 ? 33.060 -22.659 8.161 1.00 33.34 87 LYS A N 1
ATOM 694 C CA . LYS A 1 87 ? 33.521 -23.993 7.725 1.00 33.34 87 LYS A CA 1
ATOM 695 C C . LYS A 1 87 ? 32.502 -24.705 6.834 1.00 33.34 87 LYS A C 1
ATOM 697 O O . LYS A 1 87 ? 31.313 -24.773 7.138 1.00 33.34 87 LYS A O 1
ATOM 702 N N . ASP A 1 88 ? 33.037 -25.274 5.761 1.00 40.53 88 ASP A N 1
ATOM 703 C CA . ASP A 1 88 ? 32.400 -26.070 4.717 1.00 40.53 88 ASP A CA 1
ATOM 704 C C . ASP A 1 88 ? 31.465 -27.176 5.223 1.00 40.53 88 ASP A C 1
ATOM 706 O O . ASP A 1 88 ? 31.900 -28.082 5.933 1.00 40.53 88 ASP A O 1
ATOM 710 N N . PHE A 1 89 ? 30.218 -27.211 4.737 1.00 34.56 89 PHE A N 1
ATOM 711 C CA . PHE A 1 89 ? 29.403 -28.431 4.759 1.00 34.56 89 PHE A CA 1
ATOM 712 C C . PHE A 1 89 ? 28.512 -28.558 3.517 1.00 34.56 89 PHE A C 1
ATOM 714 O O . PHE A 1 89 ? 27.399 -28.045 3.443 1.00 34.56 89 PHE A O 1
ATOM 721 N N . LYS A 1 90 ? 28.978 -29.372 2.561 1.00 42.19 90 LYS A N 1
ATOM 722 C CA . LYS A 1 90 ? 28.142 -30.019 1.540 1.00 42.19 90 LYS A CA 1
ATOM 723 C C . LYS A 1 90 ? 27.045 -30.846 2.224 1.00 42.19 90 LYS A C 1
ATOM 725 O O . LYS A 1 90 ? 27.351 -31.914 2.757 1.00 42.19 90 LYS A O 1
ATOM 730 N N . ARG A 1 91 ? 25.770 -30.437 2.164 1.00 37.00 91 ARG A N 1
ATOM 731 C CA . ARG A 1 91 ? 24.627 -31.327 2.463 1.00 37.00 91 ARG A CA 1
ATOM 732 C C . ARG A 1 91 ? 23.443 -31.106 1.516 1.00 37.00 91 ARG A C 1
ATOM 734 O O . ARG A 1 91 ? 22.765 -30.093 1.551 1.00 37.00 91 ARG A O 1
ATOM 741 N N . LYS A 1 92 ? 23.259 -32.137 0.684 1.00 32.59 92 LYS A N 1
ATOM 742 C CA . LYS A 1 92 ? 22.095 -32.571 -0.104 1.00 32.59 92 LYS A CA 1
ATOM 743 C C . LYS A 1 92 ? 20.768 -31.849 0.185 1.00 32.59 92 LYS A C 1
ATOM 745 O O . LYS A 1 92 ? 20.239 -31.922 1.291 1.00 32.59 92 LYS A O 1
ATOM 750 N N . TYR A 1 93 ? 20.196 -31.289 -0.881 1.00 33.25 93 TYR A N 1
ATOM 751 C CA . TYR A 1 93 ? 18.800 -30.869 -0.978 1.00 33.25 93 TYR A CA 1
ATOM 752 C C . TYR A 1 93 ? 17.856 -32.058 -0.759 1.00 33.25 93 TYR A C 1
ATOM 754 O O . TYR A 1 93 ? 17.846 -32.998 -1.551 1.00 33.25 93 TYR A O 1
ATOM 762 N N . ASN A 1 94 ? 17.020 -31.976 0.277 1.00 36.75 94 ASN A N 1
ATOM 763 C CA . ASN A 1 94 ? 15.863 -32.847 0.457 1.00 36.75 94 ASN A CA 1
ATOM 764 C C . ASN A 1 94 ? 14.592 -32.026 0.211 1.00 36.75 94 ASN A C 1
ATOM 766 O O . ASN A 1 94 ? 14.057 -31.387 1.115 1.00 36.75 94 ASN A O 1
ATOM 770 N N . TYR A 1 95 ? 14.108 -32.046 -1.031 1.00 39.97 95 TYR A N 1
ATOM 771 C CA . TYR A 1 95 ? 12.726 -31.701 -1.343 1.00 39.97 95 TYR A CA 1
ATOM 772 C C . TYR A 1 95 ? 11.837 -32.873 -0.923 1.00 39.97 95 TYR A C 1
ATOM 774 O O . TYR A 1 95 ? 11.778 -33.876 -1.625 1.00 39.97 95 TYR A O 1
ATOM 782 N N . THR A 1 96 ? 11.127 -32.747 0.199 1.00 37.88 96 THR A N 1
ATOM 783 C CA . THR A 1 96 ? 9.906 -33.528 0.454 1.00 37.88 96 THR A CA 1
ATOM 784 C C . THR A 1 96 ? 8.933 -32.740 1.327 1.00 37.88 96 THR A C 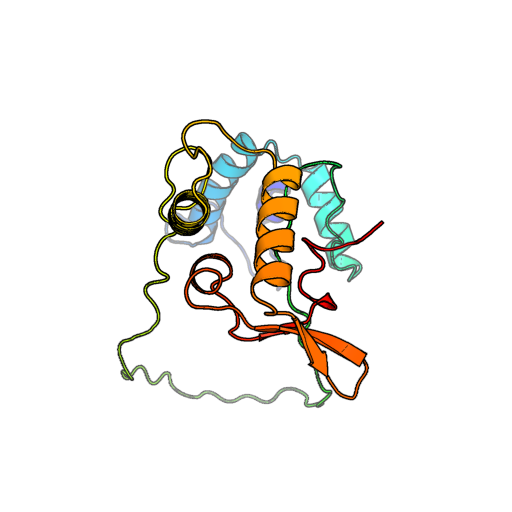1
ATOM 786 O O . THR A 1 96 ? 9.134 -32.593 2.529 1.00 37.88 96 THR A O 1
ATOM 789 N N . LYS A 1 97 ? 7.876 -32.249 0.665 1.00 45.38 97 LYS A N 1
ATOM 790 C CA . LYS A 1 97 ? 6.479 -32.134 1.123 1.00 45.38 97 LYS A CA 1
ATOM 791 C C . LYS A 1 97 ? 6.243 -32.184 2.640 1.00 45.38 97 LYS A C 1
ATOM 793 O O . LYS A 1 97 ? 6.173 -33.259 3.226 1.00 45.38 97 LYS A O 1
ATOM 798 N N . MET A 1 98 ? 5.926 -31.024 3.207 1.00 38.19 98 MET A N 1
ATOM 799 C CA . MET A 1 98 ? 5.093 -30.906 4.403 1.00 38.19 98 MET A CA 1
ATOM 800 C C . MET A 1 98 ? 4.077 -29.779 4.169 1.00 38.19 98 MET A C 1
ATOM 802 O O . MET A 1 98 ? 4.452 -28.618 4.045 1.00 38.19 98 MET A O 1
ATOM 806 N N . ALA A 1 99 ? 2.812 -30.191 4.100 1.00 37.22 99 ALA A N 1
ATOM 807 C CA . ALA A 1 99 ? 1.589 -29.446 4.396 1.00 37.22 99 ALA A CA 1
ATOM 808 C C . ALA A 1 99 ? 1.244 -28.178 3.584 1.00 37.22 99 ALA A C 1
ATOM 810 O O . ALA A 1 99 ? 1.804 -27.093 3.741 1.00 37.22 99 ALA A O 1
ATOM 811 N N . GLU A 1 100 ? 0.191 -28.352 2.783 1.00 48.47 100 GLU A N 1
ATOM 812 C CA . GLU A 1 100 ? -0.824 -27.353 2.458 1.00 48.47 100 GLU A CA 1
ATOM 813 C C . GLU A 1 100 ? -1.272 -26.520 3.674 1.00 48.47 100 GLU A C 1
ATOM 815 O O . GLU A 1 100 ? -1.120 -26.915 4.826 1.00 48.47 100 GLU A O 1
ATOM 820 N N . GLU A 1 101 ? -1.892 -25.380 3.354 1.00 47.28 101 GLU A N 1
ATOM 821 C CA . GLU A 1 101 ? -2.452 -24.354 4.247 1.00 47.28 101 GLU A CA 1
ATOM 822 C C . GLU A 1 101 ? -1.512 -23.227 4.699 1.00 47.28 101 GLU A C 1
ATOM 824 O O . GLU A 1 101 ? -1.574 -22.730 5.821 1.00 47.28 101 GLU A O 1
ATOM 829 N N . LYS A 1 102 ? -0.725 -22.677 3.769 1.00 44.50 102 LYS A N 1
ATOM 830 C CA . LYS A 1 102 ? -0.266 -21.286 3.895 1.00 44.50 102 LYS A CA 1
ATOM 831 C C . LYS A 1 102 ? -1.189 -20.346 3.128 1.00 44.50 102 LYS A C 1
ATOM 833 O O . LYS A 1 102 ? -1.096 -20.171 1.919 1.00 44.50 102 LYS A O 1
ATOM 838 N N . SER A 1 103 ? -2.100 -19.754 3.900 1.00 52.75 103 SER A N 1
ATOM 839 C CA . SER A 1 103 ? -2.536 -18.363 3.768 1.00 52.75 103 SER A CA 1
ATOM 840 C C . SER A 1 103 ? -2.842 -17.882 2.346 1.00 52.75 103 SER A C 1
ATOM 842 O O . SER A 1 103 ? -2.089 -17.102 1.764 1.00 52.75 103 SER A O 1
ATOM 844 N N . LYS A 1 104 ? -4.037 -18.205 1.841 1.00 52.47 104 LYS A N 1
ATOM 845 C CA . LYS A 1 104 ? -4.721 -17.247 0.963 1.00 52.47 104 LYS A CA 1
ATOM 846 C C . LYS A 1 104 ? -4.995 -16.018 1.827 1.00 52.47 104 LYS A C 1
ATOM 848 O O . LYS A 1 104 ? -5.956 -16.006 2.596 1.00 52.47 104 LYS A O 1
ATOM 853 N N . SER A 1 105 ? -4.110 -15.022 1.794 1.00 60.28 105 SER A N 1
ATOM 854 C CA . SER A 1 105 ? -4.413 -13.715 2.368 1.00 60.28 105 SER A CA 1
ATOM 855 C C . SER A 1 105 ? -5.760 -13.300 1.776 1.00 60.28 105 SER A C 1
ATOM 857 O O . SER A 1 105 ? -5.930 -13.278 0.557 1.00 60.28 105 SER A O 1
ATOM 859 N N . LYS A 1 106 ? -6.780 -13.110 2.624 1.00 65.25 106 LYS A N 1
ATOM 860 C CA . LYS A 1 106 ? -8.101 -12.681 2.154 1.00 65.25 106 LYS A CA 1
ATOM 861 C C . LYS A 1 106 ? -7.886 -11.365 1.411 1.00 65.25 106 LYS A C 1
ATOM 863 O O . LYS A 1 106 ? -7.607 -10.347 2.053 1.00 65.25 106 LYS A O 1
ATOM 868 N N . LYS A 1 107 ? -7.935 -11.415 0.075 1.00 71.88 107 LYS A N 1
ATOM 869 C CA . LYS A 1 107 ? -7.763 -10.258 -0.805 1.00 71.88 107 LYS A CA 1
ATOM 870 C C . LYS A 1 107 ? -8.671 -9.152 -0.273 1.00 71.88 107 LYS A C 1
ATOM 872 O O . LYS A 1 107 ? -9.855 -9.402 -0.050 1.00 71.88 107 LYS A O 1
ATOM 877 N N . ARG A 1 108 ? -8.108 -7.975 0.025 1.00 73.00 108 ARG A N 1
ATOM 878 C CA . ARG A 1 108 ? -8.898 -6.819 0.471 1.00 73.00 108 ARG A CA 1
ATOM 879 C C . ARG A 1 108 ? -9.895 -6.505 -0.646 1.00 73.00 108 ARG A C 1
ATOM 881 O O . ARG A 1 108 ? -9.488 -6.223 -1.770 1.00 73.00 108 ARG A O 1
ATOM 888 N N . THR A 1 109 ? -11.184 -6.642 -0.359 1.00 85.44 109 THR A N 1
ATOM 889 C CA . THR A 1 109 ? -12.258 -6.237 -1.269 1.00 85.44 109 THR A CA 1
ATOM 890 C C . THR A 1 109 ? -12.638 -4.809 -0.929 1.00 85.44 109 THR A C 1
ATOM 892 O O . THR A 1 109 ? -12.955 -4.528 0.227 1.00 85.44 109 THR A O 1
ATOM 895 N N . TYR A 1 110 ? -12.586 -3.927 -1.917 1.00 86.56 110 TYR A N 1
ATOM 896 C CA . TYR A 1 110 ? -12.896 -2.511 -1.766 1.00 86.56 110 TYR A CA 1
ATOM 897 C C . TYR A 1 110 ? -14.268 -2.232 -2.373 1.00 86.56 110 TYR A C 1
ATOM 899 O O . TYR A 1 110 ? -14.600 -2.778 -3.426 1.00 86.56 110 TYR A O 1
ATOM 907 N N . ILE A 1 111 ? -15.069 -1.428 -1.680 1.00 85.25 111 ILE A N 1
ATOM 908 C CA . ILE A 1 111 ? -16.394 -0.990 -2.112 1.00 85.25 111 ILE A CA 1
ATOM 909 C C . ILE A 1 111 ? -16.351 0.537 -2.146 1.00 85.25 111 ILE A C 1
ATOM 911 O O . ILE A 1 111 ? -16.316 1.190 -1.104 1.00 85.25 111 ILE A O 1
ATOM 915 N N . GLY A 1 112 ? -16.311 1.102 -3.354 1.00 87.56 112 GLY A N 1
ATOM 916 C CA . GLY A 1 112 ? -16.167 2.544 -3.546 1.00 87.56 112 GLY A CA 1
ATOM 917 C C . GLY A 1 112 ? -14.854 3.067 -2.959 1.00 87.56 112 GLY A C 1
ATOM 918 O O . GLY A 1 112 ? -13.776 2.660 -3.384 1.00 87.56 112 GLY A O 1
ATOM 919 N N . TRP A 1 113 ? -14.961 3.966 -1.982 1.00 91.25 113 TRP A N 1
ATOM 920 C CA . TRP A 1 113 ? -13.846 4.701 -1.377 1.00 91.25 113 TRP A CA 1
ATOM 921 C 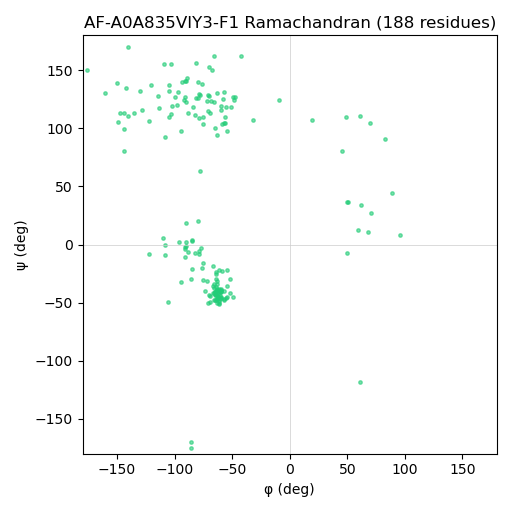C . TRP A 1 113 ? -13.179 3.983 -0.187 1.00 91.25 113 TRP A C 1
ATOM 923 O O . TRP A 1 113 ? -12.154 4.449 0.302 1.00 91.25 113 TRP A O 1
ATOM 933 N N . ALA A 1 114 ? -13.720 2.855 0.290 1.00 87.12 114 ALA A N 1
ATOM 934 C CA . ALA A 1 114 ? -13.199 2.151 1.466 1.00 87.12 114 ALA A CA 1
ATOM 935 C C . ALA A 1 114 ? -13.216 0.621 1.322 1.00 87.12 114 ALA A C 1
ATOM 937 O O . ALA A 1 114 ? -13.769 0.047 0.381 1.00 87.12 114 ALA A O 1
ATOM 938 N N . SER A 1 115 ? -12.568 -0.073 2.262 1.00 89.94 115 SER A N 1
ATOM 939 C CA . SER A 1 115 ? -12.637 -1.533 2.333 1.00 89.94 115 SER A CA 1
ATOM 940 C C . SER A 1 115 ? -14.042 -1.991 2.714 1.00 89.94 115 SER A C 1
ATOM 942 O O . SER A 1 115 ? -14.747 -1.320 3.467 1.00 89.94 115 SER A O 1
ATOM 944 N N . LYS A 1 116 ? -14.429 -3.182 2.249 1.00 90.94 116 LYS A N 1
ATOM 945 C CA . LYS A 1 116 ? -15.706 -3.803 2.614 1.00 90.94 116 LYS A CA 1
ATOM 946 C C . LYS A 1 116 ? -15.900 -3.852 4.130 1.00 90.94 116 LYS A C 1
ATOM 948 O O . LYS A 1 116 ? -16.980 -3.548 4.606 1.00 90.94 116 LYS A O 1
ATOM 953 N N . GLU A 1 117 ? -14.853 -4.181 4.887 1.00 89.88 117 GLU A N 1
ATOM 954 C CA . GLU A 1 117 ? -14.963 -4.265 6.346 1.00 89.88 117 GLU A CA 1
ATOM 955 C C . GLU A 1 117 ? -15.224 -2.908 7.008 1.00 89.88 117 GLU A C 1
ATOM 957 O O . GLU A 1 117 ? -15.947 -2.845 7.998 1.00 89.88 117 GLU A O 1
ATOM 962 N N . LEU A 1 118 ? -14.651 -1.826 6.471 1.00 90.44 118 LEU A N 1
ATOM 963 C CA . LEU A 1 118 ? -14.895 -0.478 6.978 1.00 90.44 118 LEU A CA 1
ATOM 964 C C . LEU A 1 118 ? -16.297 0.012 6.596 1.00 90.44 118 LEU A C 1
ATOM 966 O O . LEU A 1 118 ? -16.978 0.606 7.425 1.00 90.44 118 LEU A O 1
ATOM 970 N N . ILE A 1 119 ? -16.741 -0.275 5.372 1.00 90.62 119 ILE A N 1
ATOM 971 C CA . ILE A 1 119 ? -18.097 0.039 4.909 1.00 90.62 119 ILE A CA 1
ATOM 972 C C . ILE A 1 119 ? -19.133 -0.705 5.760 1.00 90.62 119 ILE A C 1
ATOM 974 O O . ILE A 1 119 ? -20.007 -0.061 6.328 1.00 90.62 119 ILE A O 1
ATOM 978 N N . ASP A 1 120 ? -18.982 -2.020 5.945 1.00 91.06 120 ASP A N 1
ATOM 979 C CA . ASP A 1 120 ? -19.874 -2.835 6.781 1.00 91.06 120 ASP A CA 1
ATOM 980 C C . ASP A 1 120 ? -19.926 -2.299 8.230 1.00 91.06 120 ASP A C 1
ATOM 982 O O . ASP A 1 120 ? -20.998 -2.220 8.836 1.00 91.06 120 ASP A O 1
ATOM 986 N N . PHE A 1 121 ? -18.782 -1.867 8.778 1.00 91.25 121 PHE A N 1
ATOM 987 C CA . PHE A 1 121 ? -18.707 -1.229 10.095 1.00 91.25 121 PHE A CA 1
ATOM 988 C C . PHE A 1 121 ? -19.484 0.090 10.152 1.00 91.25 121 PHE A C 1
ATOM 990 O O . PHE A 1 121 ? -20.313 0.272 11.042 1.00 91.25 121 PHE A O 1
ATOM 997 N N . LEU A 1 122 ? -19.261 1.001 9.206 1.00 91.06 122 LEU A N 1
ATOM 998 C CA . LEU A 1 122 ? -19.956 2.288 9.159 1.00 91.06 122 LEU A CA 1
ATOM 999 C C . LEU A 1 122 ? -21.466 2.110 8.951 1.00 91.06 122 LEU A C 1
ATOM 1001 O O . LEU A 1 122 ? -22.256 2.770 9.627 1.00 91.06 122 LEU A O 1
ATOM 1005 N N . SER A 1 123 ? -21.870 1.161 8.104 1.00 90.38 123 SER A N 1
ATOM 1006 C CA . SER A 1 123 ? -23.273 0.784 7.926 1.00 90.38 123 SER A CA 1
ATOM 1007 C C . SER A 1 123 ? -23.884 0.240 9.220 1.00 90.38 123 SER A C 1
ATOM 1009 O O . SER A 1 123 ? -25.018 0.585 9.543 1.00 90.38 123 SER A O 1
ATOM 1011 N N . SER A 1 124 ? -23.137 -0.538 10.015 1.00 88.94 124 SER A N 1
ATOM 1012 C CA . SER A 1 124 ? -23.607 -1.015 11.328 1.00 88.94 124 SER A CA 1
ATOM 1013 C C . SER A 1 124 ? -23.840 0.114 12.342 1.00 88.94 124 SER A C 1
ATOM 1015 O O . SER A 1 124 ? -24.639 -0.039 13.265 1.00 88.94 124 SER A O 1
ATOM 1017 N N . LEU A 1 125 ? -23.175 1.257 12.148 1.00 87.94 125 LEU A N 1
ATOM 1018 C CA . LEU A 1 125 ? -23.355 2.479 12.933 1.00 87.94 125 LEU A CA 1
ATOM 1019 C C . LEU A 1 125 ? -24.415 3.423 12.352 1.00 87.94 125 LEU A C 1
ATOM 1021 O O . LEU A 1 125 ? -24.669 4.474 12.939 1.00 87.94 125 LEU A O 1
ATOM 1025 N N . GLY A 1 126 ? -25.018 3.075 11.210 1.00 87.19 126 GLY A N 1
ATOM 1026 C CA . GLY A 1 126 ? -25.991 3.916 10.515 1.00 87.19 126 GLY A CA 1
ATOM 1027 C C . GLY A 1 126 ? -25.379 5.162 9.869 1.00 87.19 126 GLY A C 1
ATOM 1028 O O . GLY A 1 126 ? -26.056 6.179 9.757 1.00 87.19 126 GLY A O 1
ATOM 1029 N N . LYS A 1 127 ? -24.095 5.121 9.493 1.00 87.56 127 LYS A N 1
ATOM 1030 C CA . LYS A 1 127 ? -23.430 6.213 8.769 1.00 87.56 127 LYS A CA 1
ATOM 1031 C C . LYS A 1 127 ? -23.593 6.026 7.261 1.00 87.56 127 LYS A C 1
ATOM 1033 O O . LYS A 1 127 ? -23.526 4.901 6.767 1.00 87.56 127 LYS A O 1
ATOM 1038 N N . ASP A 1 128 ? -23.759 7.130 6.536 1.00 85.25 128 ASP A N 1
ATOM 1039 C CA . ASP A 1 128 ? -23.893 7.104 5.080 1.00 85.25 128 ASP A CA 1
ATOM 1040 C C . ASP A 1 128 ? -22.571 6.715 4.416 1.00 85.25 128 ASP A C 1
ATOM 1042 O O . ASP A 1 128 ? -21.587 7.449 4.442 1.00 85.25 128 ASP A O 1
ATOM 1046 N N . THR A 1 129 ? -22.556 5.540 3.790 1.00 85.06 129 THR A N 1
ATOM 1047 C CA . THR A 1 129 ? -21.381 4.979 3.109 1.00 85.06 129 THR A CA 1
ATOM 1048 C C . THR A 1 129 ? -21.300 5.361 1.630 1.00 85.06 129 THR A C 1
ATOM 1050 O O . THR A 1 129 ? -20.331 5.015 0.955 1.00 85.06 129 THR A O 1
ATOM 1053 N N . HIS A 1 130 ? -22.310 6.064 1.107 1.00 81.69 130 HIS A N 1
ATOM 1054 C CA . HIS A 1 130 ? -22.355 6.514 -0.287 1.00 81.69 130 HIS A CA 1
ATOM 1055 C C . HIS A 1 130 ? -21.438 7.710 -0.558 1.00 81.69 130 HIS A C 1
ATOM 1057 O O . HIS A 1 130 ? -20.920 7.838 -1.666 1.00 81.69 130 HIS A O 1
ATOM 1063 N N . VAL A 1 131 ? -21.222 8.561 0.447 1.00 85.69 131 VAL A N 1
ATOM 1064 C CA . VAL A 1 131 ? -20.334 9.722 0.354 1.00 85.69 131 VAL A CA 1
ATOM 1065 C C . VAL A 1 131 ? -18.970 9.350 0.943 1.00 85.69 131 VAL A C 1
ATOM 1067 O O . VAL A 1 131 ? -18.932 8.786 2.038 1.00 85.69 131 VAL A O 1
ATOM 1070 N N . PRO A 1 132 ? -17.854 9.640 0.250 1.00 85.56 132 PRO A N 1
ATOM 1071 C CA . PRO A 1 132 ? -16.522 9.461 0.811 1.00 85.56 132 PRO A CA 1
ATOM 1072 C C . PRO A 1 132 ? -16.338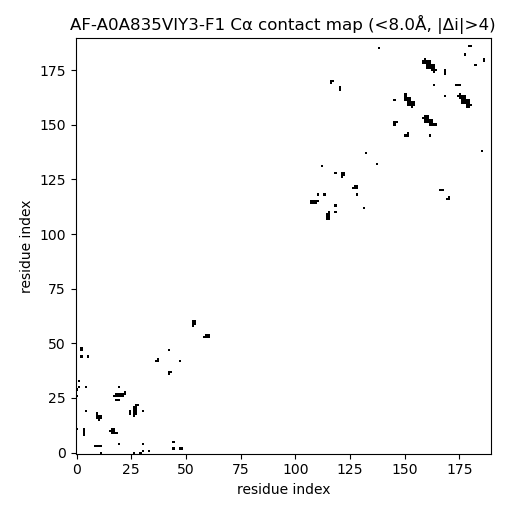 10.264 2.098 1.00 85.56 132 PRO A C 1
ATOM 1074 O O . PRO A 1 132 ? -16.544 11.477 2.105 1.00 85.56 132 PRO A O 1
ATOM 1077 N N . LEU A 1 133 ? -15.940 9.589 3.177 1.00 86.69 133 LEU A N 1
ATOM 1078 C CA . LEU A 1 133 ? -15.602 10.237 4.443 1.00 86.69 133 LEU A CA 1
ATOM 1079 C C . LEU A 1 133 ? -14.101 10.504 4.509 1.00 86.69 133 LEU A C 1
ATOM 1081 O O . LEU A 1 133 ? -13.292 9.657 4.120 1.00 86.69 133 LEU A O 1
ATOM 1085 N N . ALA A 1 134 ? -13.728 11.665 5.044 1.00 86.38 134 ALA A N 1
ATOM 1086 C CA . ALA A 1 134 ? -12.330 11.979 5.272 1.00 86.38 134 ALA A CA 1
ATOM 1087 C C . ALA A 1 134 ? -11.765 11.108 6.407 1.00 86.38 134 ALA A C 1
ATOM 1089 O O . ALA A 1 134 ? -12.473 10.700 7.332 1.00 86.38 134 ALA A O 1
ATOM 1090 N N . GLN A 1 135 ? -10.458 10.852 6.365 1.00 85.38 135 GLN A N 1
ATOM 1091 C CA . GLN A 1 135 ? -9.751 10.106 7.408 1.00 85.38 135 GLN A CA 1
ATOM 1092 C C . GLN A 1 135 ? -10.037 10.594 8.851 1.00 85.38 135 GLN A C 1
ATOM 1094 O O . GLN A 1 135 ? -10.285 9.732 9.700 1.00 85.38 135 GLN A O 1
ATOM 1099 N N . PRO A 1 136 ? -10.041 11.910 9.171 1.00 84.81 136 PRO A N 1
ATOM 1100 C CA . PRO A 1 136 ? -10.337 12.378 10.530 1.00 84.81 136 PRO A CA 1
ATOM 1101 C C . PRO A 1 136 ? -11.776 12.085 10.976 1.00 84.81 136 PRO A C 1
ATOM 1103 O O . PRO A 1 136 ? -12.001 11.764 12.142 1.00 84.81 136 PRO A O 1
ATOM 1106 N N . ASP A 1 137 ? -12.743 12.121 10.061 1.00 86.88 137 ASP A N 1
ATOM 1107 C CA . ASP A 1 137 ? -14.144 11.837 10.387 1.00 86.88 137 ASP A CA 1
ATOM 1108 C C . ASP A 1 137 ? -14.328 10.355 10.720 1.00 86.88 137 ASP A C 1
ATOM 1110 O O . ASP A 1 137 ? -14.941 9.993 11.725 1.00 86.88 137 ASP A O 1
ATOM 1114 N N . VAL A 1 138 ? -13.725 9.475 9.910 1.00 88.94 138 VAL A N 1
ATOM 1115 C CA . VAL A 1 138 ? -13.698 8.030 10.178 1.00 88.94 138 VAL A CA 1
ATOM 1116 C C . VAL A 1 138 ? -13.010 7.744 11.515 1.00 88.94 138 VAL A C 1
ATOM 1118 O O . VAL A 1 138 ? -13.456 6.878 12.272 1.00 88.94 138 VAL A O 1
ATOM 1121 N N . TYR A 1 139 ? -11.948 8.486 11.832 1.00 86.00 139 TYR A N 1
ATOM 1122 C CA . TYR A 1 139 ? -11.242 8.373 13.102 1.00 86.00 139 TYR A CA 1
ATOM 1123 C C . TYR A 1 139 ? -12.135 8.702 14.303 1.00 86.00 139 TYR A C 1
ATOM 1125 O O . TYR A 1 139 ? -12.216 7.883 15.223 1.00 86.00 139 TYR A O 1
ATOM 1133 N N . GLU A 1 140 ? -12.830 9.844 14.297 1.00 87.56 140 GLU A N 1
ATOM 1134 C CA . GLU A 1 140 ? -13.720 10.220 15.403 1.00 87.56 140 GLU A CA 1
ATOM 1135 C C . GLU A 1 140 ? -14.861 9.208 15.569 1.00 87.56 140 GLU A C 1
ATOM 1137 O O . GLU A 1 140 ? -15.138 8.780 16.688 1.00 87.56 140 GLU A O 1
ATOM 1142 N N . ILE A 1 141 ? -15.423 8.691 14.472 1.00 89.69 141 ILE A N 1
ATOM 1143 C CA . ILE A 1 141 ? -16.456 7.643 14.524 1.00 89.69 141 ILE A CA 1
ATOM 1144 C C . ILE A 1 141 ? -15.932 6.365 15.204 1.00 89.69 141 ILE A C 1
ATOM 1146 O O . ILE A 1 141 ? -16.585 5.800 16.086 1.00 89.69 141 ILE A O 1
ATOM 1150 N N . VAL A 1 142 ? -14.741 5.891 14.824 1.00 88.50 142 VAL A N 1
ATOM 1151 C CA . VAL A 1 142 ? -14.132 4.693 15.431 1.00 88.50 142 VAL A CA 1
ATOM 1152 C C . VAL A 1 142 ? -13.791 4.943 16.904 1.00 88.50 142 VAL A C 1
ATOM 1154 O O . VAL A 1 142 ? -13.959 4.056 17.746 1.00 88.50 142 VAL A O 1
ATOM 1157 N N . LYS A 1 143 ? -13.336 6.151 17.237 1.00 84.88 143 LYS A N 1
ATOM 1158 C CA . LYS A 1 143 ? -13.007 6.566 18.602 1.00 84.88 143 LYS A CA 1
ATOM 1159 C C . LYS A 1 143 ? -14.237 6.615 19.503 1.00 84.88 143 LYS A C 1
ATOM 1161 O O . LYS A 1 143 ? -14.204 6.019 20.582 1.00 84.88 143 LYS A O 1
ATOM 1166 N N . GLU A 1 144 ? -15.318 7.239 19.052 1.00 88.25 144 GLU A N 1
ATOM 1167 C CA . GLU A 1 144 ? -16.613 7.257 19.739 1.00 88.25 144 GLU A CA 1
ATOM 1168 C C . GLU A 1 144 ? -17.167 5.840 19.928 1.00 88.25 144 GLU A C 1
ATOM 1170 O O . GLU A 1 144 ? -17.649 5.491 21.010 1.00 88.25 144 GLU A O 1
ATOM 1175 N N . TYR A 1 145 ? -17.038 4.975 18.918 1.00 88.88 145 TYR A N 1
ATOM 1176 C CA . TYR A 1 145 ? -17.452 3.576 19.023 1.00 88.88 145 TYR A CA 1
ATOM 1177 C C . TYR A 1 145 ? -16.679 2.817 20.110 1.00 88.88 145 TYR A C 1
ATOM 1179 O O . TYR A 1 145 ? -17.266 2.160 20.970 1.00 88.88 145 TYR A O 1
ATOM 1187 N N . ILE A 1 146 ? -15.349 2.936 20.115 1.00 86.00 146 ILE A N 1
ATOM 1188 C CA . ILE A 1 146 ? -14.482 2.282 21.103 1.00 86.00 146 ILE A CA 1
ATOM 1189 C C . ILE A 1 146 ? -14.810 2.752 22.529 1.00 86.00 146 ILE A C 1
ATOM 1191 O O . ILE A 1 146 ? -14.826 1.936 23.456 1.00 86.00 146 ILE A O 1
ATOM 1195 N N . GLN A 1 147 ? -15.074 4.050 22.703 1.00 83.94 147 GLN A N 1
ATOM 1196 C CA . GLN A 1 147 ? -15.443 4.637 23.992 1.00 83.94 147 GLN A CA 1
ATOM 1197 C C . GLN A 1 147 ? -16.833 4.181 24.448 1.00 83.94 147 GLN A C 1
ATOM 1199 O O . GLN A 1 147 ? -16.973 3.689 25.564 1.00 83.94 147 GLN A O 1
ATOM 1204 N N . SER A 1 148 ? -17.844 4.268 23.580 1.00 84.56 148 SER A N 1
ATOM 1205 C CA . SER A 1 148 ? -19.225 3.876 23.899 1.00 84.56 148 SER A CA 1
ATOM 1206 C C . SER A 1 148 ? -19.366 2.385 24.220 1.00 84.56 148 SER A C 1
ATOM 1208 O O . SER A 1 148 ? -20.146 2.005 25.093 1.00 84.56 148 SER A O 1
ATOM 1210 N N . LYS A 1 149 ? -18.573 1.525 23.570 1.00 81.62 149 LYS A N 1
ATOM 1211 C CA . LYS A 1 149 ? -18.530 0.080 23.841 1.00 81.62 149 LYS A CA 1
ATOM 1212 C C . LYS A 1 149 ? -17.593 -0.313 24.989 1.00 81.62 149 LYS A C 1
ATOM 1214 O O . LYS A 1 149 ? -17.456 -1.505 25.255 1.00 81.62 149 LYS A O 1
ATOM 1219 N N . ASN A 1 150 ? -16.960 0.647 25.674 1.00 75.94 150 ASN A N 1
ATOM 1220 C CA . ASN A 1 150 ? -15.987 0.410 26.749 1.00 75.94 150 ASN A CA 1
ATOM 1221 C C . ASN A 1 150 ? -14.896 -0.610 26.365 1.00 75.94 150 ASN A C 1
ATOM 1223 O O . ASN A 1 150 ? -14.438 -1.404 27.186 1.00 75.94 150 ASN A O 1
ATOM 1227 N N . LEU A 1 151 ? -14.453 -0.587 25.103 1.00 80.00 151 LEU A N 1
ATOM 1228 C CA . LEU A 1 151 ? -13.422 -1.505 24.596 1.00 80.00 151 LEU A CA 1
ATOM 1229 C C . LEU A 1 151 ? -12.008 -1.101 25.039 1.00 80.00 151 LEU A C 1
ATOM 1231 O O . LEU A 1 151 ? -11.030 -1.794 24.740 1.00 80.00 151 LEU A O 1
ATOM 1235 N N . LEU A 1 152 ? -11.905 0.022 25.754 1.00 77.69 152 LEU A N 1
ATOM 1236 C CA . LEU A 1 152 ? -10.693 0.509 26.390 1.00 77.69 152 LEU A CA 1
ATOM 1237 C C . LEU A 1 152 ? -10.490 -0.184 27.729 1.00 77.69 152 LEU A C 1
ATOM 1239 O O . LEU A 1 152 ? -11.186 0.077 28.705 1.00 77.69 152 LEU A O 1
ATOM 1243 N N . HIS A 1 153 ? -9.464 -1.021 27.785 1.00 69.62 153 HIS A N 1
ATOM 1244 C CA . HIS A 1 153 ? -9.010 -1.615 29.025 1.00 69.62 153 HIS A CA 1
ATOM 1245 C C . HIS A 1 153 ? -7.723 -0.944 29.490 1.00 69.62 153 HIS A C 1
ATOM 1247 O O . HIS A 1 153 ? -6.755 -0.791 28.737 1.00 69.62 153 HIS A O 1
ATOM 1253 N N . HIS A 1 154 ? -7.692 -0.584 30.766 1.00 68.88 154 HIS A N 1
ATOM 1254 C CA . HIS A 1 154 ? -6.491 -0.102 31.428 1.00 68.88 154 HIS A CA 1
ATOM 1255 C C . HIS A 1 154 ? -5.743 -1.295 32.022 1.00 68.88 154 HIS A C 1
ATOM 1257 O O . HIS A 1 154 ? -6.311 -2.074 32.784 1.00 68.88 154 HIS A O 1
ATOM 1263 N N . ASP A 1 155 ? -4.482 -1.487 31.646 1.00 65.62 155 ASP A N 1
ATOM 1264 C CA . ASP A 1 155 ? -3.619 -2.462 32.316 1.00 65.62 155 ASP A CA 1
ATOM 1265 C C . ASP A 1 155 ? -3.035 -1.860 33.609 1.00 65.62 155 ASP A C 1
ATOM 1267 O O . ASP A 1 155 ? -2.854 -0.643 33.719 1.00 65.62 155 ASP A O 1
ATOM 1271 N N . LYS A 1 156 ? -2.651 -2.718 34.563 1.00 59.91 156 LYS A N 1
ATOM 1272 C CA . LYS A 1 156 ? -1.983 -2.357 35.830 1.00 59.91 156 LYS A CA 1
ATOM 1273 C C . LYS A 1 156 ? -0.713 -1.523 35.603 1.00 59.91 156 LYS A C 1
ATOM 1275 O O . LYS A 1 156 ? -0.289 -0.777 36.477 1.00 59.91 156 LYS A O 1
ATOM 1280 N N . LYS A 1 157 ? -0.130 -1.611 34.401 1.00 63.03 157 LYS A N 1
ATOM 1281 C CA . LYS A 1 157 ? 1.047 -0.857 33.939 1.00 63.03 157 LYS A CA 1
ATOM 1282 C C . LYS A 1 157 ? 0.715 0.486 33.257 1.00 63.03 157 LYS A C 1
ATOM 1284 O O . LYS A 1 157 ? 1.544 0.995 32.510 1.00 63.03 157 LYS A O 1
ATOM 1289 N N . LYS A 1 158 ? -0.492 1.043 33.447 1.00 62.53 158 LYS A N 1
ATOM 1290 C CA . LYS A 1 158 ? -0.996 2.284 32.806 1.00 62.53 158 LYS A CA 1
ATOM 1291 C C . LYS A 1 158 ? -1.046 2.254 31.267 1.00 62.53 158 LYS A C 1
ATOM 1293 O O . LYS A 1 158 ? -1.252 3.288 30.633 1.00 62.53 158 LYS A O 1
ATOM 1298 N N . LYS A 1 159 ? -0.900 1.083 30.642 1.00 61.16 159 LYS A N 1
ATOM 1299 C CA . LYS A 1 159 ? -1.045 0.927 29.190 1.00 61.16 159 LYS A CA 1
ATOM 1300 C C . LYS A 1 159 ? -2.528 0.819 28.846 1.00 61.16 159 LYS A C 1
ATOM 1302 O O . LYS A 1 159 ? -3.236 -0.015 29.407 1.00 61.16 159 LYS A O 1
ATOM 1307 N N . LYS A 1 160 ? -2.992 1.671 27.931 1.00 68.50 160 LYS A N 1
ATOM 1308 C CA . LYS A 1 160 ? -4.333 1.564 27.347 1.00 68.50 160 LYS A CA 1
ATOM 1309 C C . LYS A 1 160 ? -4.301 0.466 26.280 1.00 68.50 160 LYS A C 1
ATOM 1311 O O . LYS A 1 160 ? -3.417 0.465 25.419 1.00 68.50 160 LYS A O 1
ATOM 1316 N N . HIS A 1 161 ? -5.235 -0.472 26.344 1.00 70.50 161 HIS A N 1
ATOM 1317 C CA . HIS A 1 161 ? -5.428 -1.505 25.333 1.00 70.50 161 HIS A CA 1
ATOM 1318 C C . HIS A 1 161 ? -6.835 -1.409 24.758 1.00 70.50 161 HIS A C 1
ATOM 1320 O O . HIS A 1 161 ? -7.789 -1.251 25.511 1.00 70.50 161 HIS A O 1
ATOM 1326 N N . VAL A 1 162 ? -6.953 -1.538 23.439 1.00 76.69 162 VAL A N 1
ATOM 1327 C CA . VAL A 1 162 ? -8.243 -1.711 22.766 1.00 76.69 162 VAL A CA 1
ATOM 1328 C C . VAL A 1 162 ? -8.428 -3.201 22.510 1.00 76.69 162 VAL A C 1
ATOM 1330 O O . VAL A 1 162 ? -7.603 -3.824 21.828 1.00 76.69 162 VAL A O 1
ATOM 1333 N N . PHE A 1 163 ? -9.488 -3.783 23.061 1.00 76.56 163 PHE A N 1
ATOM 1334 C CA . PHE A 1 163 ? -9.925 -5.121 22.679 1.00 76.56 163 PHE A CA 1
ATOM 1335 C C . PHE A 1 163 ? -10.875 -5.000 21.495 1.00 76.56 163 PHE A C 1
ATOM 1337 O O . PHE A 1 163 ? -11.950 -4.423 21.611 1.00 76.56 163 PHE A O 1
ATOM 1344 N N . CYS A 1 164 ? -10.445 -5.501 20.338 1.00 78.50 164 CYS A N 1
ATOM 1345 C CA . CYS A 1 164 ? -11.272 -5.450 19.139 1.00 78.50 164 CYS A CA 1
ATOM 1346 C C . CYS A 1 164 ? -12.449 -6.415 19.307 1.00 78.50 164 CYS A C 1
ATOM 1348 O O . CYS A 1 164 ? -12.251 -7.592 19.622 1.00 78.50 164 CYS A O 1
ATOM 1350 N N . ASP A 1 165 ? -13.656 -5.913 19.093 1.00 80.44 165 ASP A N 1
ATOM 1351 C CA . ASP A 1 165 ? -14.878 -6.704 19.062 1.00 80.44 165 ASP A CA 1
ATOM 1352 C C . ASP A 1 165 ? -15.114 -7.302 17.662 1.00 80.44 165 ASP A C 1
ATOM 1354 O O . ASP A 1 165 ? -14.280 -7.176 16.762 1.00 80.44 165 ASP A O 1
ATOM 1358 N N . ALA A 1 166 ? -16.251 -7.973 17.463 1.00 80.06 166 ALA A N 1
ATOM 1359 C CA . ALA A 1 166 ? -16.582 -8.611 16.187 1.00 80.06 166 ALA A CA 1
ATOM 1360 C C . ALA A 1 166 ? -16.623 -7.632 14.995 1.00 80.06 166 ALA A C 1
ATOM 1362 O O . ALA A 1 166 ? -16.412 -8.069 13.866 1.00 80.06 166 ALA A O 1
ATOM 1363 N N . ASN A 1 167 ? -16.835 -6.336 15.246 1.00 82.06 167 ASN A N 1
ATOM 1364 C CA . ASN A 1 167 ? -16.958 -5.302 14.221 1.00 82.06 167 ASN A CA 1
ATOM 1365 C C . ASN A 1 167 ? -15.622 -4.593 13.935 1.00 82.06 167 ASN A C 1
ATOM 1367 O O . ASN A 1 167 ? -15.348 -4.239 12.793 1.00 82.06 167 ASN A O 1
ATOM 1371 N N . LEU A 1 168 ? -14.750 -4.438 14.937 1.00 82.25 168 LEU A N 1
ATOM 1372 C CA . LEU A 1 168 ? -13.416 -3.844 14.778 1.00 82.25 168 LEU A CA 1
ATOM 1373 C C . LEU A 1 168 ? -12.355 -4.861 14.335 1.00 82.25 168 LEU A C 1
ATOM 1375 O O . LEU A 1 168 ? -11.396 -4.503 13.650 1.00 82.25 168 LEU A O 1
ATOM 1379 N N . LEU A 1 169 ? -12.500 -6.140 14.702 1.00 81.31 169 LEU A N 1
ATOM 1380 C CA . LEU A 1 169 ? -11.568 -7.203 14.299 1.00 81.31 169 LEU A CA 1
ATOM 1381 C C . LEU A 1 169 ? -11.385 -7.305 12.769 1.00 81.31 169 LEU A C 1
ATOM 1383 O O . LEU A 1 169 ? -10.232 -7.397 12.331 1.00 81.31 169 LEU A O 1
ATOM 1387 N N . PRO A 1 170 ? -12.456 -7.274 11.946 1.00 82.12 170 PRO A N 1
ATOM 1388 C CA . PRO A 1 170 ? -12.347 -7.319 10.488 1.00 82.12 170 PRO A CA 1
ATOM 1389 C C . PRO A 1 170 ? -11.606 -6.113 9.897 1.00 82.12 170 PRO A C 1
ATOM 1391 O O . PRO A 1 170 ? -10.901 -6.272 8.900 1.00 82.12 170 PRO A O 1
ATOM 1394 N N . ILE A 1 171 ? -11.712 -4.940 10.532 1.00 84.00 171 ILE A N 1
ATOM 1395 C CA . ILE A 1 171 ? -11.041 -3.705 10.101 1.00 84.00 171 ILE A CA 1
ATOM 1396 C C . ILE A 1 171 ? -9.537 -3.809 10.362 1.00 84.00 171 ILE A C 1
ATOM 1398 O O . ILE A 1 171 ? -8.727 -3.590 9.464 1.00 84.00 171 ILE A O 1
ATOM 1402 N N . PHE A 1 172 ? -9.142 -4.199 11.579 1.00 80.00 172 PHE A N 1
ATOM 1403 C CA . PHE A 1 172 ? -7.734 -4.158 11.979 1.00 80.00 172 PHE A CA 1
ATOM 1404 C C . PHE A 1 172 ? -6.924 -5.389 11.577 1.00 80.00 172 PHE A C 1
ATOM 1406 O O . PHE A 1 172 ? -5.702 -5.283 11.522 1.00 80.00 172 PHE A O 1
ATOM 1413 N N . ARG A 1 173 ? -7.560 -6.544 11.313 1.00 68.56 173 ARG A N 1
ATOM 1414 C CA . ARG A 1 173 ? -6.993 -7.823 10.805 1.00 68.56 173 ARG A CA 1
ATOM 1415 C C . ARG A 1 173 ? -5.747 -8.401 11.510 1.00 68.56 173 ARG A C 1
ATOM 1417 O O . ARG A 1 173 ? -5.338 -9.509 11.180 1.00 68.56 173 ARG A O 1
ATOM 1424 N N . ARG A 1 174 ? -5.122 -7.685 12.449 1.00 59.41 174 ARG A N 1
ATOM 1425 C CA . ARG A 1 174 ? -3.776 -7.966 12.966 1.00 59.41 174 ARG A CA 1
ATOM 1426 C C . ARG A 1 174 ? -3.807 -8.576 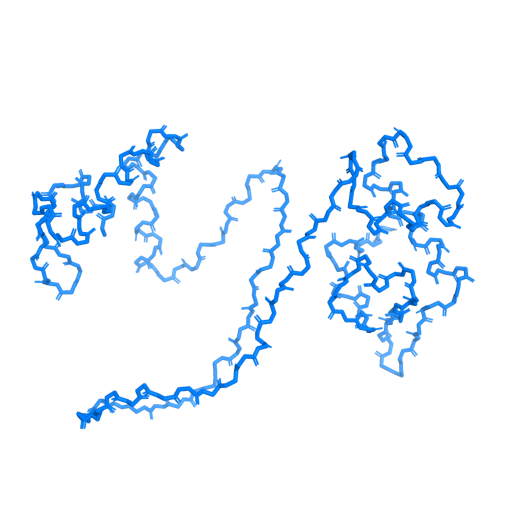14.364 1.00 59.41 174 ARG A C 1
ATOM 1428 O O . ARG A 1 174 ? -3.132 -9.576 14.582 1.00 59.41 174 ARG A O 1
ATOM 1435 N N . LYS A 1 175 ? -4.544 -8.013 15.336 1.00 59.47 175 LYS A N 1
ATOM 1436 C CA . LYS A 1 175 ? -4.501 -8.488 16.738 1.00 59.47 175 LYS A CA 1
ATOM 1437 C C . LYS A 1 175 ? -5.824 -8.280 17.477 1.00 59.47 175 LYS A C 1
ATOM 1439 O O . LYS A 1 175 ? -6.401 -7.205 17.417 1.00 59.47 175 LYS A O 1
ATOM 1444 N N . LYS A 1 176 ? -6.233 -9.278 18.279 1.00 59.38 176 LYS A N 1
ATOM 1445 C CA . LYS A 1 176 ? -7.372 -9.175 19.221 1.00 59.38 176 LYS A CA 1
ATOM 1446 C C . LYS A 1 176 ? -7.168 -8.104 20.304 1.00 59.38 176 LYS A C 1
ATOM 1448 O O . LYS A 1 176 ? -8.131 -7.630 20.897 1.00 59.38 176 LYS A O 1
ATOM 1453 N N . ARG A 1 177 ? -5.909 -7.735 20.562 1.00 54.84 177 ARG A N 1
ATOM 1454 C CA . ARG A 1 177 ? -5.494 -6.711 21.522 1.00 54.84 177 ARG A CA 1
ATOM 1455 C C . ARG A 1 177 ? -4.562 -5.725 20.825 1.00 54.84 177 ARG A C 1
ATOM 1457 O O . ARG A 1 177 ? -3.458 -6.104 20.432 1.00 54.84 177 ARG A O 1
ATOM 1464 N N . LEU A 1 178 ? -4.981 -4.472 20.716 1.00 62.84 178 LEU A N 1
ATOM 1465 C CA . LEU A 1 178 ? -4.144 -3.379 20.232 1.00 62.84 178 LEU A CA 1
ATOM 1466 C C . LEU A 1 178 ? -3.621 -2.600 21.441 1.00 62.84 178 LEU A C 1
ATOM 1468 O O . LEU A 1 178 ? -4.384 -2.217 22.325 1.00 62.84 178 LEU A O 1
ATOM 1472 N N . THR A 1 179 ? -2.306 -2.401 21.537 1.00 53.09 179 THR A N 1
ATOM 1473 C CA . THR A 1 179 ? -1.749 -1.394 22.452 1.00 53.09 179 THR A CA 1
ATOM 1474 C C . THR A 1 179 ? -2.079 -0.027 21.880 1.00 53.09 179 THR A C 1
ATOM 1476 O O . THR A 1 179 ? -1.746 0.226 20.724 1.00 53.09 179 THR A O 1
ATOM 1479 N N . PHE A 1 180 ? -2.654 0.865 22.683 1.00 50.44 180 PHE A N 1
ATOM 1480 C CA . PHE A 1 180 ? -2.984 2.236 22.275 1.00 50.44 180 PHE A CA 1
ATOM 1481 C C . PHE A 1 180 ? -1.772 2.964 21.659 1.00 50.44 180 PHE A C 1
ATOM 1483 O O . PHE A 1 180 ? -1.924 3.744 20.732 1.00 50.44 180 PHE A O 1
ATOM 1490 N N . SER A 1 181 ? -0.550 2.608 22.079 1.00 44.56 181 SER A N 1
ATOM 1491 C CA . SER A 1 181 ? 0.719 3.126 21.547 1.00 44.56 181 SER A CA 1
ATOM 1492 C C . SER A 1 181 ? 1.249 2.473 20.254 1.00 44.56 181 SER A C 1
ATOM 1494 O O . SER A 1 181 ? 2.256 2.943 19.744 1.00 44.56 181 SER A O 1
ATOM 1496 N N . ARG A 1 182 ? 0.650 1.387 19.733 1.00 41.41 182 ARG A N 1
ATOM 1497 C CA . ARG A 1 182 ? 0.929 0.839 18.372 1.00 41.41 182 ARG A CA 1
ATOM 1498 C C . ARG A 1 182 ? -0.225 1.082 17.399 1.00 41.41 182 ARG A C 1
ATOM 1500 O O . ARG A 1 182 ? -0.108 0.739 16.233 1.00 41.41 182 ARG A O 1
ATOM 1507 N N . CYS A 1 183 ? -1.300 1.722 17.855 1.00 43.09 183 CYS A N 1
ATOM 1508 C CA . CYS A 1 183 ? -2.230 2.435 16.981 1.00 43.09 183 CYS A CA 1
ATOM 1509 C C . CYS A 1 183 ? -1.677 3.818 16.5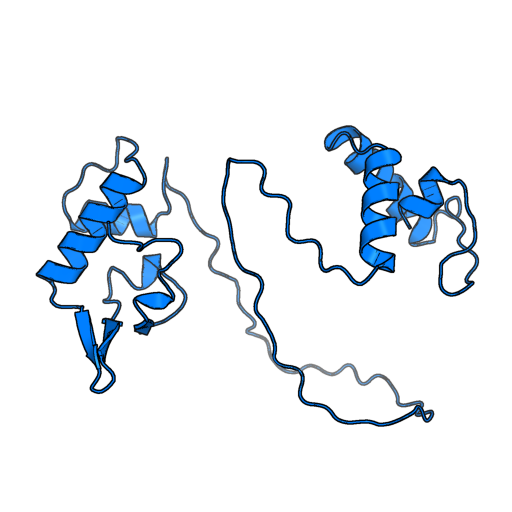93 1.00 43.09 183 CYS A C 1
ATOM 1511 O O . CYS A 1 183 ? -2.445 4.699 16.242 1.00 43.09 183 CYS A O 1
ATOM 1513 N N . THR A 1 184 ? -0.370 4.057 16.701 1.00 43.03 184 THR A N 1
ATOM 1514 C CA . THR A 1 184 ? 0.267 5.381 16.608 1.00 43.03 184 THR A CA 1
ATOM 1515 C C . THR A 1 184 ? 0.450 5.917 15.193 1.00 43.03 184 THR A C 1
ATOM 1517 O O . THR A 1 184 ? 0.792 7.087 15.066 1.00 43.03 184 THR A O 1
ATOM 1520 N N . VAL A 1 185 ? 0.134 5.140 14.151 1.00 42.09 185 VAL A N 1
ATOM 1521 C CA . VAL A 1 185 ? -0.196 5.706 12.825 1.00 42.09 185 VAL A CA 1
ATOM 1522 C C . VAL A 1 185 ? -1.603 6.318 12.789 1.00 42.09 185 VAL A C 1
ATOM 1524 O O . VAL A 1 185 ? -1.898 7.111 11.909 1.00 42.09 185 VAL A O 1
ATOM 1527 N N . CYS A 1 186 ? -2.463 6.011 13.765 1.00 39.81 186 CYS A N 1
ATOM 1528 C CA . CYS A 1 186 ? -3.843 6.495 13.817 1.00 39.81 186 CYS A CA 1
ATOM 1529 C C . CYS A 1 186 ? -4.201 7.287 15.087 1.00 39.81 186 CYS A C 1
ATOM 1531 O O . CYS A 1 186 ? -5.305 7.796 15.150 1.00 39.81 186 CYS A O 1
ATOM 1533 N N . TRP A 1 187 ? -3.355 7.372 16.119 1.00 43.59 187 TRP A N 1
ATOM 1534 C CA . TRP A 1 187 ? -3.741 7.956 17.413 1.00 43.59 187 TRP A CA 1
ATOM 1535 C C . TRP A 1 187 ? -2.578 8.735 18.047 1.00 43.59 187 TRP A C 1
ATOM 1537 O O . TRP A 1 187 ? -1.900 8.249 18.956 1.00 43.59 187 TRP A O 1
ATOM 1547 N N . ARG A 1 188 ? -2.361 9.973 17.585 1.00 28.16 188 ARG A N 1
ATOM 1548 C CA . ARG A 1 188 ? -1.824 11.054 18.427 1.00 28.16 188 ARG A CA 1
ATOM 1549 C C . ARG A 1 188 ? -2.994 11.963 18.791 1.00 28.16 188 ARG A C 1
ATOM 1551 O O . ARG A 1 188 ? -3.549 12.621 17.924 1.00 28.16 188 ARG A O 1
ATOM 1558 N N . ASN A 1 189 ? -3.364 11.970 20.070 1.00 34.81 189 ASN A N 1
ATOM 1559 C CA . ASN A 1 189 ? -4.181 13.041 20.632 1.00 34.81 189 ASN A CA 1
ATOM 1560 C C . ASN A 1 189 ? -3.334 14.321 20.646 1.00 34.81 189 ASN A C 1
ATOM 1562 O O . ASN A 1 189 ? -2.262 14.322 21.257 1.00 34.81 189 ASN A O 1
ATOM 1566 N N . THR A 1 190 ? -3.826 15.377 20.010 1.00 37.12 190 THR A N 1
ATOM 1567 C CA . THR A 1 190 ? -3.768 16.721 20.602 1.00 37.12 190 THR A CA 1
ATOM 1568 C C . THR A 1 190 ? -4.811 16.827 21.702 1.00 37.12 190 THR A C 1
ATOM 1570 O O . THR A 1 190 ? -5.909 16.252 21.509 1.00 37.12 190 THR A O 1
#

Foldseek 3Di:
DLLCVVVVHQADPVGDGHDCVPPVDVNVVVNVVSVVCCVVVVDDNVNVVVVVVCVVVVNDPPPPDPPDDDDDDDDDDDDDDDDDDDDDDDDDDDDDDDDDDDDPPPPFPADPQGTPLLLVLCVVVVHDPPDDDDLVVSLVVVVVVQVVVVQWDQDPVRWTKGQQDPSRCVVVVPDSIDTLVVCVVRDDDD

Nearest PDB structures (foldseek):
  1v32-assembly1_A  TM=6.552E-01  e=3.751E-04  Arabidopsis thaliana